Protein AF-X1L242-F1 (afdb_monomer_lite)

Radius of gyration: 28.63 Å; chains: 1; bounding box: 55×57×88 Å

InterPro domains:
  IPR009620 Uncharacterised protein family UPF0236 [PF06782] (2-100)

Structure (mmCIF, N/CA/C/O backbone):
data_AF-X1L242-F1
#
_entry.id   AF-X1L242-F1
#
loop_
_atom_site.group_PDB
_atom_site.id
_atom_site.type_symbol
_atom_site.label_atom_id
_atom_site.label_alt_id
_atom_site.label_comp_id
_atom_site.label_asym_id
_atom_site.label_entity_id
_atom_site.label_seq_id
_atom_site.pdbx_PDB_ins_code
_atom_site.Cartn_x
_atom_site.Cartn_y
_atom_site.Cartn_z
_atom_site.occupancy
_atom_site.B_iso_or_equiv
_atom_site.auth_seq_id
_atom_site.auth_comp_id
_atom_site.auth_asym_id
_atom_site.auth_atom_id
_atom_site.pdbx_PDB_model_num
ATOM 1 N N . LYS A 1 1 ? -1.158 -24.049 -54.773 1.00 42.62 1 LYS A N 1
ATOM 2 C CA . LYS A 1 1 ? -0.827 -22.597 -54.759 1.00 42.62 1 LYS A CA 1
ATOM 3 C C . LYS A 1 1 ? 0.493 -22.393 -54.011 1.00 42.62 1 LYS A C 1
ATOM 5 O O . LYS A 1 1 ? 0.504 -22.453 -52.789 1.00 42.62 1 LYS A O 1
ATOM 10 N N . ASN A 1 2 ? 1.602 -22.222 -54.738 1.00 44.47 2 ASN A N 1
ATOM 11 C CA . ASN A 1 2 ? 2.942 -22.029 -54.168 1.00 44.47 2 ASN A CA 1
ATOM 12 C C . ASN A 1 2 ? 3.014 -20.717 -53.370 1.00 44.47 2 ASN A C 1
ATOM 14 O O . ASN A 1 2 ? 2.913 -19.635 -53.951 1.00 44.47 2 ASN A O 1
ATOM 18 N N . LYS A 1 3 ? 3.211 -20.797 -52.046 1.00 53.62 3 LYS A N 1
ATOM 19 C CA . LYS A 1 3 ? 3.622 -19.640 -51.237 1.00 53.62 3 LYS A CA 1
ATOM 20 C C . LYS A 1 3 ? 4.981 -19.176 -51.768 1.00 53.62 3 LYS A C 1
ATOM 22 O O . LYS A 1 3 ? 5.962 -19.909 -51.657 1.00 53.62 3 LYS A O 1
ATOM 27 N N . LYS A 1 4 ? 5.045 -17.985 -52.378 1.00 57.59 4 LYS A N 1
ATOM 28 C CA . LYS A 1 4 ? 6.316 -17.340 -52.748 1.00 57.59 4 LYS A CA 1
ATOM 29 C C . LYS A 1 4 ? 7.235 -17.374 -51.522 1.00 57.59 4 LYS A C 1
ATOM 31 O O . LYS A 1 4 ? 6.851 -16.861 -50.475 1.00 57.59 4 LYS A O 1
ATOM 36 N N . ARG A 1 5 ? 8.421 -17.989 -51.641 1.00 59.44 5 ARG A N 1
ATOM 37 C CA . ARG A 1 5 ? 9.445 -17.996 -50.582 1.00 59.44 5 ARG A CA 1
ATOM 38 C C . ARG A 1 5 ? 9.691 -16.551 -50.139 1.00 59.44 5 ARG A C 1
ATOM 40 O O . ARG A 1 5 ? 10.161 -15.731 -50.929 1.00 59.44 5 ARG A O 1
ATOM 47 N N . GLN A 1 6 ? 9.332 -16.232 -48.898 1.00 68.38 6 GLN A N 1
ATOM 48 C CA . GLN A 1 6 ? 9.572 -14.916 -48.316 1.00 68.38 6 GLN A CA 1
ATOM 49 C C . GLN A 1 6 ? 11.086 -14.677 -48.249 1.00 68.38 6 GLN A C 1
ATOM 51 O O . GLN A 1 6 ? 11.831 -15.467 -47.671 1.00 68.38 6 GLN A O 1
ATOM 56 N N . ARG A 1 7 ? 11.562 -13.598 -48.879 1.00 82.38 7 ARG A N 1
ATOM 57 C CA . ARG A 1 7 ? 12.992 -13.273 -48.936 1.00 82.38 7 ARG A CA 1
ATOM 58 C C . ARG A 1 7 ? 13.342 -12.267 -47.845 1.00 82.38 7 ARG A C 1
ATOM 60 O O . ARG A 1 7 ? 13.091 -11.070 -47.998 1.00 82.38 7 ARG A O 1
ATOM 67 N N . TRP A 1 8 ? 13.959 -12.752 -46.774 1.00 87.31 8 TRP A N 1
ATOM 68 C CA . TRP A 1 8 ? 14.577 -11.912 -45.752 1.00 87.31 8 TRP A CA 1
ATOM 69 C C . TRP A 1 8 ? 15.744 -11.123 -46.352 1.00 87.31 8 TRP A C 1
ATOM 71 O O . TRP A 1 8 ? 16.648 -11.684 -46.971 1.00 87.31 8 TRP A O 1
ATOM 81 N N . LYS A 1 9 ? 15.718 -9.797 -46.199 1.00 90.38 9 LYS A N 1
ATOM 82 C CA . LYS A 1 9 ? 16.799 -8.907 -46.635 1.00 90.38 9 LYS A CA 1
ATOM 83 C C . LYS A 1 9 ? 17.722 -8.625 -45.460 1.00 90.38 9 LYS A C 1
ATOM 85 O O . LYS A 1 9 ? 17.273 -8.080 -44.454 1.00 90.38 9 LYS A O 1
ATOM 90 N N . ASN A 1 10 ? 19.004 -8.934 -45.613 1.00 91.62 10 ASN A N 1
ATOM 91 C CA . ASN A 1 10 ? 20.040 -8.528 -44.669 1.00 91.62 10 ASN A CA 1
ATOM 92 C C . ASN A 1 10 ? 20.149 -6.986 -44.657 1.00 91.62 10 ASN A C 1
ATOM 94 O O . ASN A 1 10 ? 20.295 -6.358 -45.706 1.00 91.62 10 ASN A O 1
ATOM 98 N N . LYS A 1 11 ? 20.013 -6.367 -43.480 1.00 91.06 11 LYS A N 1
ATOM 99 C CA . LYS A 1 11 ? 20.109 -4.914 -43.241 1.00 91.06 11 LYS A CA 1
ATOM 100 C C . LYS A 1 11 ? 21.451 -4.498 -42.631 1.00 91.06 11 LYS A C 1
ATOM 102 O O . LYS A 1 11 ? 21.610 -3.342 -42.242 1.00 91.06 11 LYS A O 1
ATOM 107 N N . GLY A 1 12 ? 22.401 -5.424 -42.570 1.00 90.56 12 GLY A N 1
ATOM 108 C CA . GLY A 1 12 ? 23.736 -5.228 -42.036 1.00 90.56 12 GLY A CA 1
ATOM 109 C C . GLY A 1 12 ? 23.798 -5.258 -40.506 1.00 90.56 12 GLY A C 1
ATOM 110 O O . GLY A 1 12 ? 22.784 -5.459 -39.824 1.00 90.56 12 GLY A O 1
ATOM 111 N N . PRO A 1 13 ? 25.007 -5.068 -39.951 1.00 90.69 13 PRO A N 1
ATOM 112 C CA . PRO A 1 13 ? 25.233 -5.057 -38.517 1.00 90.69 13 PRO A CA 1
ATOM 113 C C . PRO A 1 13 ? 24.682 -3.778 -37.881 1.00 90.69 13 PRO A C 1
ATOM 115 O O . PRO A 1 13 ? 25.069 -2.666 -38.238 1.00 90.69 13 PRO A O 1
ATOM 118 N N . GLN A 1 14 ? 23.835 -3.934 -36.871 1.00 89.31 14 GLN A N 1
ATOM 119 C CA . GLN A 1 14 ? 23.308 -2.850 -36.052 1.00 89.31 14 GLN A CA 1
ATOM 120 C C . GLN A 1 14 ? 23.705 -3.048 -34.592 1.00 89.31 14 GLN A C 1
ATOM 122 O O . GLN A 1 14 ? 23.808 -4.170 -34.095 1.00 89.31 14 GLN A O 1
ATOM 127 N N . ALA A 1 15 ? 23.947 -1.938 -33.898 1.00 89.19 15 ALA A N 1
ATOM 128 C CA . ALA A 1 15 ? 24.241 -1.946 -32.474 1.00 89.19 15 ALA A CA 1
ATOM 129 C C . ALA A 1 15 ? 23.017 -1.506 -31.670 1.00 89.19 15 ALA A C 1
ATOM 131 O O . ALA A 1 15 ? 22.334 -0.554 -32.044 1.00 89.19 15 ALA A O 1
ATOM 132 N N . VAL A 1 16 ? 22.787 -2.150 -30.529 1.00 88.50 16 VAL A N 1
ATOM 133 C CA . VAL A 1 16 ? 21.842 -1.682 -29.511 1.00 88.50 16 VAL A CA 1
ATOM 134 C C . VAL A 1 16 ? 22.569 -1.488 -28.190 1.00 88.50 16 VAL A C 1
ATOM 136 O O . VAL A 1 16 ? 23.489 -2.236 -27.864 1.00 88.50 16 VAL A O 1
ATOM 139 N N . GLN A 1 17 ? 22.153 -0.474 -27.439 1.00 90.19 17 GLN A N 1
ATOM 140 C CA . GLN A 1 17 ? 22.518 -0.336 -26.035 1.00 90.19 17 GLN A CA 1
ATOM 141 C C . GLN A 1 17 ? 21.444 -1.001 -25.184 1.00 90.19 17 GLN A C 1
ATOM 143 O O . GLN A 1 17 ? 20.254 -0.732 -25.365 1.00 90.19 17 GLN A O 1
ATOM 148 N N . HIS A 1 18 ? 21.868 -1.855 -24.262 1.00 90.88 18 HIS A N 1
ATOM 149 C CA . HIS A 1 18 ? 20.978 -2.562 -23.360 1.00 90.88 18 HIS A CA 1
ATOM 150 C C . HIS A 1 18 ? 21.428 -2.326 -21.920 1.00 90.88 18 HIS A C 1
ATOM 152 O O . HIS A 1 18 ? 22.584 -2.565 -21.575 1.00 90.88 18 HIS A O 1
ATOM 158 N N . LEU A 1 19 ? 20.526 -1.807 -21.088 1.00 92.06 19 LEU A N 1
ATOM 159 C CA . LEU A 1 19 ? 20.823 -1.538 -19.687 1.00 92.06 19 LEU A CA 1
ATOM 160 C C . LEU A 1 19 ? 20.647 -2.815 -18.853 1.00 92.06 19 LEU A C 1
ATOM 162 O O . LEU A 1 19 ? 19.550 -3.378 -18.794 1.00 92.06 19 LEU A O 1
ATOM 166 N N . THR A 1 20 ? 21.719 -3.242 -18.193 1.00 91.94 20 THR A N 1
ATOM 167 C CA . THR A 1 20 ? 21.763 -4.409 -17.301 1.00 91.94 20 THR A CA 1
ATOM 168 C C . THR A 1 20 ? 21.934 -3.986 -15.842 1.00 91.94 20 THR A C 1
ATOM 170 O O . THR A 1 20 ? 22.137 -2.803 -15.562 1.00 91.94 20 THR A O 1
ATOM 173 N N . ALA A 1 21 ? 21.832 -4.940 -14.914 1.00 91.69 21 ALA A N 1
ATOM 174 C CA . ALA A 1 21 ? 22.147 -4.696 -13.506 1.00 91.69 21 ALA A CA 1
ATOM 175 C C . ALA A 1 21 ? 23.617 -4.289 -13.287 1.00 91.69 21 ALA A C 1
ATOM 177 O O . ALA A 1 21 ? 23.906 -3.565 -12.345 1.00 91.69 21 ALA A O 1
ATOM 178 N N . ASN A 1 22 ? 24.509 -4.663 -14.212 1.00 90.50 22 ASN A N 1
ATOM 179 C CA . ASN A 1 22 ? 25.946 -4.379 -14.157 1.00 90.50 22 ASN A CA 1
ATOM 180 C C . ASN A 1 22 ? 26.341 -3.231 -15.104 1.00 90.50 22 ASN A C 1
ATOM 182 O O . ASN A 1 22 ? 27.458 -3.173 -15.612 1.00 90.50 22 ASN A O 1
ATOM 186 N N . GLY A 1 23 ? 25.399 -2.337 -15.414 1.00 88.69 23 GLY A N 1
ATOM 187 C CA . GLY A 1 23 ? 25.620 -1.212 -16.319 1.00 88.69 23 GLY A CA 1
ATOM 188 C C . GLY A 1 23 ? 25.172 -1.468 -17.760 1.00 88.69 23 GLY A C 1
ATOM 189 O O . GLY A 1 23 ? 24.444 -2.413 -18.077 1.00 88.69 23 GLY A O 1
ATOM 190 N N . THR A 1 24 ? 25.522 -0.546 -18.657 1.00 90.44 24 THR A N 1
ATOM 191 C CA . THR A 1 24 ? 25.048 -0.578 -20.050 1.00 90.44 24 THR A CA 1
ATOM 192 C C . THR A 1 24 ? 26.011 -1.355 -20.932 1.00 90.44 24 THR A C 1
ATOM 194 O O . THR A 1 24 ? 27.163 -0.960 -21.080 1.00 90.44 24 THR A O 1
ATOM 197 N N . ILE A 1 25 ? 25.509 -2.396 -21.593 1.00 91.00 25 ILE A N 1
ATOM 198 C CA . ILE A 1 25 ? 26.256 -3.147 -22.603 1.00 91.00 25 ILE A CA 1
ATOM 199 C C . ILE A 1 25 ? 25.857 -2.706 -24.011 1.00 91.00 25 ILE A C 1
ATOM 201 O O . ILE A 1 25 ? 24.747 -2.214 -24.248 1.00 91.00 25 ILE A O 1
ATOM 205 N N . ARG A 1 26 ? 26.765 -2.899 -24.970 1.00 92.00 26 ARG A N 1
ATOM 206 C CA . ARG A 1 26 ? 26.521 -2.652 -26.393 1.00 92.00 26 ARG A CA 1
ATOM 207 C C . ARG A 1 26 ? 26.600 -3.968 -27.152 1.00 92.00 26 ARG A C 1
ATOM 209 O O . ARG A 1 26 ? 27.663 -4.565 -27.235 1.00 92.00 26 ARG A O 1
ATOM 216 N N . ILE A 1 27 ? 25.489 -4.373 -27.755 1.00 89.88 27 ILE A N 1
ATOM 217 C CA . ILE A 1 27 ? 25.400 -5.614 -28.531 1.00 89.88 27 ILE A CA 1
ATOM 218 C C . ILE A 1 27 ? 25.326 -5.256 -30.010 1.00 89.88 27 ILE A C 1
ATOM 220 O O . ILE A 1 27 ? 24.449 -4.487 -30.416 1.00 89.88 27 ILE A O 1
ATOM 224 N N . ARG A 1 28 ? 26.235 -5.812 -30.816 1.00 91.62 28 ARG A N 1
ATOM 225 C CA . ARG A 1 28 ? 26.270 -5.657 -32.277 1.00 91.62 28 ARG A CA 1
ATOM 226 C C . ARG A 1 28 ? 25.828 -6.963 -32.929 1.00 91.62 28 ARG A C 1
ATOM 228 O O . ARG A 1 28 ? 26.380 -8.008 -32.620 1.00 91.62 28 ARG A O 1
ATOM 235 N N . ARG A 1 29 ? 24.840 -6.897 -33.819 1.00 89.62 29 ARG A N 1
ATOM 236 C CA . ARG A 1 29 ? 24.263 -8.070 -34.493 1.00 89.62 29 ARG A CA 1
ATOM 237 C C . ARG A 1 29 ? 23.720 -7.708 -35.866 1.00 89.62 29 ARG A C 1
ATOM 239 O O . ARG A 1 29 ? 23.366 -6.554 -36.097 1.00 89.62 29 ARG A O 1
ATOM 246 N N . THR A 1 30 ? 23.644 -8.677 -36.765 1.00 90.81 30 THR A N 1
ATOM 247 C CA . THR A 1 30 ? 23.052 -8.485 -38.093 1.00 90.81 30 THR A CA 1
ATOM 248 C C . THR A 1 30 ? 21.534 -8.523 -37.997 1.00 90.81 30 THR A C 1
ATOM 250 O O . THR A 1 30 ? 20.981 -9.426 -37.380 1.00 90.81 30 THR A O 1
ATOM 253 N N . ILE A 1 31 ? 20.864 -7.541 -38.600 1.00 89.94 31 ILE A N 1
ATOM 254 C CA . ILE A 1 31 ? 19.401 -7.469 -38.621 1.00 89.94 31 ILE A CA 1
ATOM 255 C C . ILE A 1 31 ? 18.884 -7.926 -39.982 1.00 89.94 31 ILE A C 1
ATOM 257 O O . ILE A 1 31 ? 19.375 -7.477 -41.018 1.00 89.94 31 ILE A O 1
ATOM 261 N N . TYR A 1 32 ? 17.855 -8.766 -39.982 1.00 90.56 32 TYR A N 1
ATOM 262 C CA . TYR A 1 32 ? 17.123 -9.150 -41.186 1.00 90.56 32 TYR A CA 1
ATOM 263 C C . TYR A 1 32 ? 15.763 -8.452 -41.223 1.00 90.56 32 TYR A C 1
ATOM 265 O O . TYR A 1 32 ? 15.191 -8.111 -40.190 1.00 90.56 32 TYR A O 1
ATOM 273 N N . TRP A 1 33 ? 15.252 -8.180 -42.423 1.00 91.06 33 TRP A N 1
ATOM 274 C CA . TRP A 1 33 ? 13.959 -7.525 -42.610 1.00 91.06 33 TRP A CA 1
ATOM 275 C C . TRP A 1 33 ? 13.149 -8.174 -43.729 1.00 91.06 33 TRP A C 1
ATOM 277 O O . TRP A 1 33 ? 13.660 -8.385 -44.833 1.00 91.06 33 TRP A O 1
ATOM 287 N N . CYS A 1 34 ? 11.871 -8.414 -43.461 1.00 91.94 34 CYS A N 1
ATOM 288 C CA . CYS A 1 34 ? 10.867 -8.871 -44.410 1.00 91.94 34 CYS A CA 1
ATOM 289 C C . CYS A 1 34 ? 9.773 -7.800 -44.564 1.00 91.94 34 CYS A C 1
ATOM 291 O O . CYS A 1 34 ? 9.453 -7.082 -43.620 1.00 91.94 34 CYS A O 1
ATOM 293 N N . ARG A 1 35 ? 9.181 -7.675 -45.760 1.00 86.38 35 ARG A N 1
ATOM 294 C CA . ARG A 1 35 ? 8.133 -6.671 -46.028 1.00 86.38 35 ARG A CA 1
ATOM 295 C C . ARG A 1 35 ? 6.838 -6.946 -45.261 1.00 86.38 35 ARG A C 1
ATOM 297 O O . ARG A 1 35 ? 6.177 -5.991 -44.871 1.00 86.38 35 ARG A O 1
ATOM 304 N N . GLU A 1 36 ? 6.493 -8.216 -45.074 1.00 84.94 36 GLU A N 1
ATOM 305 C CA . GLU A 1 36 ? 5.267 -8.637 -44.383 1.00 84.94 36 GLU A CA 1
ATOM 306 C C . GLU A 1 36 ? 5.455 -8.660 -42.860 1.00 84.94 36 GLU A C 1
ATOM 308 O O . GLU A 1 36 ? 4.586 -8.193 -42.132 1.00 84.94 36 GLU A O 1
ATOM 313 N N . GLU A 1 37 ? 6.613 -9.128 -42.380 1.00 81.88 37 GLU A N 1
ATOM 314 C CA . GLU A 1 37 ? 6.852 -9.362 -40.944 1.00 81.88 37 GLU A CA 1
ATOM 315 C C . GLU A 1 37 ? 7.670 -8.262 -40.247 1.00 81.88 37 GLU A C 1
ATOM 317 O O . GLU A 1 37 ? 7.718 -8.186 -39.020 1.00 81.88 37 GLU A O 1
ATOM 322 N N . GLY A 1 38 ? 8.305 -7.369 -41.007 1.00 86.94 38 GLY A N 1
ATOM 323 C CA . GLY A 1 38 ? 9.163 -6.323 -40.461 1.00 86.94 38 GLY A CA 1
ATOM 324 C C . GLY A 1 38 ? 10.558 -6.829 -40.088 1.00 86.94 38 GLY A C 1
ATOM 325 O O . GLY A 1 38 ? 11.183 -7.571 -40.840 1.00 86.94 38 GLY A O 1
ATOM 326 N N . ILE A 1 39 ? 11.100 -6.331 -38.973 1.00 86.75 39 ILE A N 1
ATOM 327 C CA . ILE A 1 39 ? 12.442 -6.689 -38.488 1.00 86.75 39 ILE A CA 1
ATOM 328 C C . ILE A 1 39 ? 12.399 -8.073 -37.831 1.00 86.75 39 ILE A C 1
ATOM 330 O O . ILE A 1 39 ? 11.564 -8.306 -36.956 1.00 86.75 39 ILE A O 1
ATOM 334 N N . ASP A 1 40 ? 13.338 -8.946 -38.201 1.00 86.31 40 ASP A N 1
ATOM 335 C CA . ASP A 1 40 ? 13.569 -10.195 -37.482 1.00 86.31 40 ASP A CA 1
ATOM 336 C C . ASP A 1 40 ? 14.016 -9.878 -36.052 1.00 86.31 40 ASP A C 1
ATOM 338 O O . ASP A 1 40 ? 15.037 -9.229 -35.821 1.00 86.31 40 ASP A O 1
ATOM 342 N N . SER A 1 41 ? 13.206 -10.317 -35.095 1.00 83.62 41 SER A N 1
ATOM 343 C CA . SER A 1 41 ? 13.415 -10.101 -33.665 1.00 83.62 41 SER A CA 1
ATOM 344 C C . SER A 1 41 ? 13.657 -11.405 -32.909 1.00 83.62 41 SER A C 1
ATOM 346 O O . SER A 1 41 ? 13.655 -11.386 -31.682 1.00 83.62 41 SER A O 1
ATOM 348 N N . GLN A 1 42 ? 13.869 -12.538 -33.591 1.00 86.12 42 GLN A N 1
ATOM 349 C CA . GLN A 1 42 ? 14.095 -13.826 -32.927 1.00 86.12 42 GLN A CA 1
ATOM 350 C C . GLN A 1 42 ? 15.357 -13.798 -32.062 1.00 86.12 42 GLN A C 1
ATOM 352 O O . GLN A 1 42 ? 15.281 -14.058 -30.861 1.00 86.12 42 GLN A O 1
ATOM 357 N N . LEU A 1 43 ? 16.487 -13.372 -32.639 1.00 85.88 43 LEU A N 1
ATOM 358 C CA . LEU A 1 43 ? 17.737 -13.198 -31.895 1.00 85.88 43 LEU A CA 1
ATOM 359 C C . LEU A 1 43 ? 17.568 -12.186 -30.752 1.00 85.88 43 LEU A C 1
ATOM 361 O O . LEU A 1 43 ? 18.045 -12.412 -29.645 1.00 85.88 43 LEU A O 1
ATOM 365 N N . ASP A 1 44 ? 16.837 -11.094 -30.987 1.00 87.75 44 ASP A N 1
ATOM 366 C CA . ASP A 1 44 ? 16.576 -10.078 -29.964 1.00 87.75 44 ASP A CA 1
ATOM 367 C C . ASP A 1 44 ? 15.758 -10.628 -28.795 1.00 87.75 44 ASP A C 1
ATOM 369 O O . ASP A 1 44 ? 15.985 -10.244 -27.649 1.00 87.75 44 ASP A O 1
ATOM 373 N N . ARG A 1 45 ? 14.783 -11.498 -29.069 1.00 86.06 45 ARG A N 1
ATOM 374 C CA . ARG A 1 45 ? 13.963 -12.145 -28.040 1.00 86.06 45 ARG A CA 1
ATOM 375 C C . ARG A 1 45 ? 14.783 -13.162 -27.263 1.00 86.06 45 ARG A C 1
ATOM 377 O O . ARG A 1 45 ? 14.714 -13.148 -26.040 1.00 86.06 45 ARG A O 1
ATOM 384 N N . TRP A 1 46 ? 15.589 -13.969 -27.953 1.00 84.19 46 TRP A N 1
ATOM 385 C CA . TRP A 1 46 ? 16.469 -14.953 -27.322 1.00 84.19 46 TRP A CA 1
ATOM 386 C C . TRP A 1 46 ? 17.509 -14.290 -26.411 1.00 84.19 46 TRP A C 1
ATOM 388 O O . TRP A 1 46 ? 17.710 -14.718 -25.281 1.00 84.19 46 TRP A O 1
ATOM 398 N N . LEU A 1 47 ? 18.079 -13.163 -26.847 1.00 82.88 47 LEU A N 1
ATOM 399 C CA . LEU A 1 47 ? 18.992 -12.345 -26.043 1.00 82.88 47 LEU A CA 1
ATOM 400 C C . LEU A 1 47 ? 18.280 -11.476 -24.985 1.00 82.88 47 LEU A C 1
ATOM 402 O O . LEU A 1 47 ? 18.941 -10.729 -24.266 1.00 82.88 47 LEU A O 1
ATOM 406 N N . GLY A 1 48 ? 16.943 -11.489 -24.910 1.00 82.81 48 GLY A N 1
ATOM 407 C CA . GLY A 1 48 ? 16.172 -10.666 -23.969 1.00 82.81 48 GLY A CA 1
ATOM 408 C C . GLY A 1 48 ? 16.233 -9.151 -24.229 1.00 82.81 48 GLY A C 1
ATOM 409 O O . GLY A 1 48 ? 15.865 -8.349 -23.369 1.00 82.81 48 GLY A O 1
ATOM 410 N N . ILE A 1 49 ? 16.681 -8.728 -25.413 1.00 85.69 49 ILE A N 1
ATOM 411 C CA . ILE A 1 49 ? 16.881 -7.319 -25.792 1.00 85.69 49 ILE A CA 1
ATOM 412 C C . ILE A 1 49 ? 15.768 -6.749 -26.674 1.00 85.69 49 ILE A C 1
ATOM 414 O O . ILE A 1 49 ? 15.723 -5.531 -26.864 1.00 85.69 49 ILE A O 1
ATOM 418 N N . ALA A 1 50 ? 14.863 -7.602 -27.167 1.00 75.50 50 ALA A N 1
ATOM 419 C CA . ALA A 1 50 ? 13.684 -7.202 -27.943 1.00 75.50 50 ALA A CA 1
ATOM 420 C C . ALA A 1 50 ? 12.777 -6.258 -27.149 1.00 75.50 50 ALA A C 1
ATOM 422 O O . ALA A 1 50 ? 12.216 -5.302 -27.684 1.00 75.50 50 ALA A O 1
ATOM 423 N N . ASP A 1 51 ? 12.672 -6.514 -25.846 1.00 65.12 51 ASP A N 1
ATOM 424 C CA . ASP A 1 51 ? 11.710 -5.870 -24.982 1.00 65.12 51 ASP A CA 1
ATOM 425 C C . ASP A 1 51 ? 12.406 -4.816 -24.113 1.00 65.12 51 ASP A C 1
ATOM 427 O O . ASP A 1 51 ? 12.996 -5.086 -23.068 1.00 65.12 51 ASP A O 1
ATOM 431 N N . LYS A 1 52 ? 12.258 -3.554 -24.531 1.00 65.94 52 LYS A N 1
ATOM 432 C CA . LYS A 1 52 ? 12.418 -2.355 -23.683 1.00 65.94 52 LYS A CA 1
ATOM 433 C C . LYS A 1 52 ? 13.840 -1.853 -23.421 1.00 65.94 52 LYS A C 1
ATOM 435 O O . LYS A 1 52 ? 13.968 -0.903 -22.650 1.00 65.94 52 LYS A O 1
ATOM 440 N N . SER A 1 53 ? 14.866 -2.402 -24.081 1.00 83.06 53 SER A N 1
ATOM 441 C CA . SER A 1 53 ? 16.277 -1.971 -23.965 1.00 83.06 53 SER A CA 1
ATOM 442 C C . SER A 1 53 ? 16.847 -1.987 -22.533 1.00 83.06 53 SER A C 1
ATOM 444 O O . SER A 1 53 ? 17.864 -1.341 -22.270 1.00 83.06 53 SER A O 1
ATOM 446 N N . VAL A 1 54 ? 16.153 -2.634 -21.595 1.00 91.19 54 VAL A N 1
ATOM 447 C CA . VAL A 1 54 ? 16.473 -2.670 -20.165 1.00 91.19 54 VAL A CA 1
ATOM 448 C C . VAL A 1 54 ? 16.090 -4.051 -19.636 1.00 91.19 54 VAL A C 1
ATOM 450 O O . VAL A 1 54 ? 14.916 -4.435 -19.712 1.00 91.19 54 VAL A O 1
ATOM 453 N N . SER A 1 55 ? 17.075 -4.770 -19.105 1.00 91.25 55 SER A N 1
ATOM 454 C CA . SER A 1 55 ? 16.934 -6.116 -18.537 1.00 91.25 55 SER A CA 1
ATOM 455 C C . SER A 1 55 ? 15.985 -6.146 -17.337 1.00 91.25 55 SER A C 1
ATOM 457 O O . SER A 1 55 ? 15.766 -5.123 -16.691 1.00 91.25 55 SER A O 1
ATOM 459 N N . VAL A 1 56 ? 15.450 -7.322 -17.000 1.00 91.19 56 VAL A N 1
ATOM 460 C CA . VAL A 1 56 ? 14.572 -7.506 -15.828 1.00 91.19 56 VAL A CA 1
ATOM 461 C C . VAL A 1 56 ? 15.255 -7.024 -14.542 1.00 91.19 56 VAL A C 1
ATOM 463 O O . VAL A 1 56 ? 14.696 -6.171 -13.857 1.00 91.19 56 VAL A O 1
ATOM 466 N N . ALA A 1 57 ? 16.492 -7.464 -14.292 1.00 92.12 57 ALA A N 1
ATOM 467 C CA . ALA A 1 57 ? 17.255 -7.092 -13.099 1.00 92.12 57 ALA A CA 1
ATOM 468 C C . ALA A 1 57 ? 17.509 -5.574 -13.004 1.00 92.12 57 ALA A C 1
ATOM 470 O O . ALA A 1 57 ? 17.353 -4.969 -11.947 1.00 92.12 57 ALA A O 1
ATOM 471 N N . ALA A 1 58 ? 17.809 -4.904 -14.123 1.00 93.75 58 ALA A N 1
ATOM 472 C CA . ALA A 1 58 ? 17.948 -3.445 -14.121 1.00 93.75 58 ALA A CA 1
ATOM 473 C C . ALA A 1 58 ? 16.628 -2.721 -13.811 1.00 93.75 58 ALA A C 1
ATOM 475 O O . ALA A 1 58 ? 16.640 -1.676 -13.157 1.00 93.75 58 ALA A O 1
ATOM 476 N N . ARG A 1 59 ? 15.486 -3.241 -14.286 1.00 94.44 59 ARG A N 1
ATOM 477 C CA . ARG A 1 59 ? 14.163 -2.661 -13.992 1.00 94.44 59 ARG A CA 1
ATOM 478 C C . ARG A 1 59 ? 13.806 -2.836 -12.520 1.00 94.44 59 ARG A C 1
ATOM 480 O O . ARG A 1 59 ? 13.314 -1.886 -11.920 1.00 94.44 59 ARG A O 1
ATOM 487 N N . GLU A 1 60 ? 14.127 -3.985 -11.936 1.00 94.81 60 GLU A N 1
ATOM 488 C CA . GLU A 1 60 ? 13.974 -4.227 -10.501 1.00 94.81 60 GLU A CA 1
ATOM 489 C C . GLU A 1 60 ? 14.791 -3.228 -9.669 1.00 94.81 60 GLU A C 1
ATOM 491 O O . GLU A 1 60 ? 14.221 -2.525 -8.833 1.00 94.81 60 GLU A O 1
ATOM 496 N N . LEU A 1 61 ? 16.089 -3.065 -9.960 1.00 95.12 61 LEU A N 1
ATOM 497 C CA . LEU A 1 61 ? 16.943 -2.077 -9.283 1.00 95.12 61 LEU A CA 1
ATOM 498 C C . LEU A 1 61 ? 16.383 -0.654 -9.410 1.00 95.12 61 LEU A C 1
ATOM 500 O O . LEU A 1 61 ? 16.326 0.090 -8.429 1.00 95.12 61 LEU A O 1
ATOM 504 N N . CYS A 1 62 ? 15.913 -0.284 -10.606 1.00 95.50 62 CYS A N 1
ATOM 505 C CA . CYS A 1 62 ? 15.255 1.000 -10.843 1.00 95.50 62 CYS A CA 1
ATOM 506 C C . CYS A 1 62 ? 14.035 1.205 -9.930 1.00 95.50 62 CYS A C 1
ATOM 508 O O . CYS A 1 62 ? 13.862 2.294 -9.374 1.00 95.50 62 CYS A O 1
ATOM 510 N N . CYS A 1 63 ? 13.193 0.182 -9.776 1.00 96.00 63 CYS A N 1
ATOM 511 C CA . CYS A 1 63 ? 12.017 0.220 -8.911 1.00 96.00 63 CYS A CA 1
ATOM 512 C C . CYS A 1 63 ? 12.406 0.316 -7.431 1.00 96.00 63 CYS A C 1
ATOM 514 O O . CYS A 1 63 ? 11.955 1.246 -6.763 1.00 96.00 63 CYS A O 1
ATOM 516 N N . ARG A 1 64 ? 13.290 -0.561 -6.935 1.00 95.12 64 ARG A N 1
ATOM 517 C CA . ARG A 1 64 ? 13.692 -0.602 -5.515 1.00 95.12 64 ARG A CA 1
ATOM 518 C C . ARG A 1 64 ? 14.286 0.727 -5.044 1.00 95.12 64 ARG A C 1
ATOM 520 O O . ARG A 1 64 ? 13.830 1.284 -4.052 1.00 95.12 64 ARG A O 1
ATOM 527 N N . VAL A 1 65 ? 15.229 1.294 -5.801 1.00 95.00 65 VAL A N 1
ATOM 528 C CA . VAL A 1 65 ? 15.877 2.577 -5.451 1.00 95.00 65 VAL A CA 1
ATOM 529 C C . VAL A 1 65 ? 14.920 3.772 -5.574 1.00 95.00 65 VAL A C 1
ATOM 531 O O . VAL A 1 65 ? 15.135 4.825 -4.971 1.00 95.00 65 VAL A O 1
ATOM 534 N N . THR A 1 66 ? 13.859 3.653 -6.374 1.00 95.06 66 THR A N 1
ATOM 535 C CA . THR A 1 66 ? 12.833 4.702 -6.459 1.00 95.06 66 THR A CA 1
ATOM 536 C C . THR A 1 66 ? 11.866 4.646 -5.281 1.00 95.06 66 THR A C 1
ATOM 538 O O . THR A 1 66 ? 11.467 5.703 -4.809 1.00 95.06 66 THR A O 1
ATOM 541 N N . ILE A 1 67 ? 11.520 3.452 -4.790 1.00 91.31 67 ILE A N 1
ATOM 542 C CA . ILE A 1 67 ? 10.628 3.277 -3.633 1.00 91.31 67 ILE A CA 1
ATOM 543 C C . ILE A 1 67 ? 11.239 3.894 -2.369 1.00 91.31 67 ILE A C 1
ATOM 545 O O . ILE A 1 67 ? 10.542 4.573 -1.626 1.00 91.31 67 ILE A O 1
ATOM 549 N N . THR A 1 68 ? 12.542 3.711 -2.151 1.00 89.00 68 THR A N 1
ATOM 550 C CA . THR A 1 68 ? 13.247 4.231 -0.965 1.00 89.00 68 THR A CA 1
ATOM 551 C C . THR A 1 68 ? 13.805 5.645 -1.147 1.00 89.00 68 THR A C 1
ATOM 553 O O . THR A 1 68 ? 14.290 6.259 -0.199 1.00 89.00 68 THR A O 1
ATOM 556 N N . GLY A 1 69 ? 13.790 6.171 -2.374 1.00 86.50 69 GLY A N 1
ATOM 557 C CA . GLY A 1 69 ? 14.429 7.436 -2.718 1.00 86.50 69 GLY A CA 1
ATOM 558 C C . GLY A 1 69 ? 13.476 8.636 -2.646 1.00 86.50 69 GLY A C 1
ATOM 559 O O . GLY A 1 69 ? 12.323 8.539 -3.056 1.00 86.50 69 GLY A O 1
ATOM 560 N N . PRO A 1 70 ? 13.960 9.833 -2.263 1.00 88.19 70 PRO A N 1
ATOM 561 C CA . PRO A 1 70 ? 13.108 11.020 -2.136 1.00 88.19 70 PRO A CA 1
ATOM 562 C C . PRO A 1 70 ? 12.676 11.615 -3.490 1.00 88.19 70 PRO A C 1
ATOM 564 O O . PRO A 1 70 ? 11.803 12.477 -3.556 1.00 88.19 70 PRO A O 1
ATOM 567 N N . SER A 1 71 ? 13.329 11.235 -4.598 1.00 93.44 71 SER A N 1
ATOM 568 C CA . SER A 1 71 ? 12.946 11.650 -5.955 1.00 93.44 71 SER A CA 1
ATOM 569 C C . SER A 1 71 ? 13.672 10.840 -7.030 1.00 93.44 71 SER A C 1
ATOM 571 O O . SER A 1 71 ? 14.811 10.429 -6.831 1.00 93.44 71 SER A O 1
ATOM 573 N N . PHE A 1 72 ? 13.117 10.777 -8.247 1.00 95.81 72 PHE A N 1
ATOM 574 C CA . PHE A 1 72 ? 13.788 10.170 -9.411 1.00 95.81 72 PHE A CA 1
ATOM 575 C C . PHE A 1 72 ? 15.177 10.741 -9.724 1.00 95.81 72 PHE A C 1
ATOM 577 O O . PHE A 1 72 ? 15.978 10.088 -10.387 1.00 95.81 72 PHE A O 1
ATOM 584 N N . ARG A 1 73 ? 15.464 11.987 -9.327 1.00 96.44 73 ARG A N 1
ATOM 585 C CA . ARG A 1 73 ? 16.802 12.562 -9.505 1.00 96.44 73 ARG A CA 1
ATOM 586 C C . ARG A 1 73 ? 17.782 11.932 -8.523 1.00 96.44 73 ARG A C 1
ATOM 588 O O . ARG A 1 73 ? 18.816 11.447 -8.960 1.00 96.44 73 ARG A O 1
ATOM 595 N N . LYS A 1 74 ? 17.435 11.912 -7.235 1.00 96.69 74 LYS A N 1
ATOM 596 C CA . LYS A 1 74 ? 18.269 11.297 -6.199 1.00 96.69 74 LYS A CA 1
ATOM 597 C C . LYS A 1 74 ? 18.398 9.790 -6.392 1.00 96.69 74 LYS A C 1
ATOM 599 O O . LYS A 1 74 ? 19.501 9.274 -6.307 1.00 96.69 74 LYS A O 1
ATOM 604 N N . SER A 1 75 ? 17.330 9.110 -6.797 1.00 97.00 75 SER A N 1
ATOM 605 C CA . SER A 1 75 ? 17.386 7.690 -7.147 1.00 97.00 75 SER A CA 1
ATOM 606 C C . SER A 1 75 ? 18.313 7.410 -8.335 1.00 97.00 75 SER A C 1
ATOM 608 O O . SER A 1 75 ? 19.040 6.426 -8.314 1.00 97.00 75 SER A O 1
ATOM 610 N N . ALA A 1 76 ? 18.348 8.281 -9.351 1.00 96.50 76 ALA A N 1
ATOM 611 C CA . ALA A 1 76 ? 19.298 8.148 -10.457 1.00 96.50 76 ALA A CA 1
ATOM 612 C C . ALA A 1 76 ? 20.755 8.391 -10.019 1.00 96.50 76 ALA A C 1
ATOM 614 O O . ALA A 1 76 ? 21.638 7.649 -10.435 1.00 96.50 76 ALA A O 1
ATOM 615 N N . GLU A 1 77 ? 20.996 9.391 -9.162 1.00 95.75 77 GLU A N 1
ATOM 616 C CA . GLU A 1 77 ? 22.315 9.644 -8.554 1.00 95.75 77 GLU A CA 1
ATOM 617 C C . GLU A 1 77 ? 22.779 8.426 -7.723 1.00 95.75 77 GLU A C 1
ATOM 619 O O . GLU A 1 77 ? 23.931 8.007 -7.829 1.00 95.75 77 GLU A O 1
ATOM 624 N N . ASN A 1 78 ? 21.872 7.794 -6.969 1.00 95.06 78 ASN A N 1
ATOM 625 C CA . ASN A 1 78 ? 22.164 6.591 -6.184 1.00 95.06 78 ASN A CA 1
ATOM 626 C C . ASN A 1 78 ? 22.432 5.362 -7.062 1.00 95.06 78 ASN A C 1
ATOM 628 O O . ASN A 1 78 ? 23.358 4.610 -6.776 1.00 95.06 78 ASN A O 1
ATOM 632 N N . LEU A 1 79 ? 21.670 5.163 -8.143 1.00 94.94 79 LEU A N 1
ATOM 633 C CA . LEU A 1 79 ? 21.920 4.081 -9.105 1.00 94.94 79 LEU A CA 1
ATOM 634 C C . LEU A 1 79 ? 23.299 4.206 -9.760 1.00 94.94 79 LEU A C 1
ATOM 636 O O . LEU A 1 79 ? 23.991 3.204 -9.924 1.00 94.94 79 LEU A O 1
ATOM 640 N N . GLU A 1 80 ? 23.719 5.426 -10.098 1.00 94.88 80 GLU A N 1
ATOM 641 C CA . GLU A 1 80 ? 25.058 5.660 -10.633 1.00 94.88 80 GLU A CA 1
ATOM 642 C C . GLU A 1 80 ? 26.137 5.366 -9.586 1.00 94.88 80 GLU A C 1
ATOM 644 O O . GLU A 1 80 ? 27.112 4.686 -9.896 1.00 94.88 80 GLU A O 1
ATOM 649 N N . ARG A 1 81 ? 25.955 5.834 -8.346 1.00 93.31 81 ARG A N 1
ATOM 650 C CA . ARG A 1 81 ? 26.976 5.715 -7.296 1.00 93.31 81 ARG A CA 1
ATOM 651 C C . ARG A 1 81 ? 27.118 4.305 -6.723 1.00 93.31 81 ARG A C 1
ATOM 653 O O . ARG A 1 81 ? 28.230 3.915 -6.393 1.00 93.31 81 ARG A O 1
ATOM 660 N N . LEU A 1 82 ? 26.016 3.568 -6.583 1.00 91.00 82 LEU A N 1
ATOM 661 C CA . LEU A 1 82 ? 25.991 2.269 -5.897 1.00 91.00 82 LEU A CA 1
ATOM 662 C C . LEU A 1 82 ? 25.975 1.077 -6.857 1.00 91.00 82 LEU A C 1
ATOM 664 O O . LEU A 1 82 ? 26.462 0.012 -6.502 1.00 91.00 82 LEU A O 1
ATOM 668 N N . ALA A 1 83 ? 25.424 1.244 -8.061 1.00 89.44 83 ALA A N 1
ATOM 669 C CA . ALA A 1 83 ? 25.258 0.156 -9.028 1.00 89.44 83 ALA A CA 1
ATOM 670 C C . ALA A 1 83 ? 25.925 0.442 -10.384 1.00 89.44 83 ALA A C 1
ATOM 672 O O . ALA A 1 83 ? 25.750 -0.327 -11.324 1.00 89.44 83 ALA A O 1
ATOM 673 N N . GLN A 1 84 ? 26.645 1.566 -10.529 1.00 89.81 84 GLN A N 1
ATOM 674 C CA . GLN A 1 84 ? 27.249 2.012 -11.797 1.00 89.81 84 GLN A CA 1
ATOM 675 C C . GLN A 1 84 ? 26.231 2.131 -12.956 1.00 89.81 84 GLN A C 1
ATOM 677 O O . GLN A 1 84 ? 26.581 2.174 -14.140 1.00 89.81 84 GLN A O 1
ATOM 682 N N . ILE A 1 85 ? 24.939 2.241 -12.628 1.00 93.62 85 ILE A N 1
ATOM 683 C CA . ILE A 1 85 ? 23.846 2.367 -13.590 1.00 93.62 85 ILE A CA 1
ATOM 684 C C . ILE A 1 85 ? 23.629 3.848 -13.896 1.00 93.62 85 ILE A C 1
ATOM 686 O O . ILE A 1 85 ? 22.952 4.582 -13.177 1.00 93.62 85 ILE A O 1
ATOM 690 N N . ARG A 1 86 ? 24.179 4.292 -15.029 1.00 93.31 86 ARG A N 1
ATOM 691 C CA . ARG A 1 86 ? 23.980 5.655 -15.536 1.00 93.31 86 ARG A CA 1
ATOM 692 C C . ARG A 1 86 ? 22.656 5.780 -16.276 1.00 93.31 86 ARG A C 1
ATOM 694 O O . ARG A 1 86 ? 22.513 5.343 -17.418 1.00 93.31 86 ARG A O 1
ATOM 701 N N . ILE A 1 87 ? 21.687 6.438 -15.648 1.00 93.31 87 ILE A N 1
ATOM 702 C CA . ILE A 1 87 ? 20.361 6.659 -16.225 1.00 93.31 87 ILE A CA 1
ATOM 703 C C . ILE A 1 87 ? 19.841 8.062 -15.910 1.00 93.31 87 ILE A C 1
ATOM 705 O O . ILE A 1 87 ? 19.962 8.568 -14.803 1.00 93.31 87 ILE A O 1
ATOM 709 N N . SER A 1 88 ? 19.212 8.721 -16.888 1.00 94.50 88 SER A N 1
ATOM 710 C CA . SER A 1 88 ? 18.559 10.009 -16.615 1.00 94.50 88 SER A CA 1
ATOM 711 C C . SER A 1 88 ? 17.318 9.826 -15.734 1.00 94.50 88 SER A C 1
ATOM 713 O O . SER A 1 88 ? 16.539 8.897 -15.955 1.00 94.50 88 SER A O 1
ATOM 715 N N . SER A 1 89 ? 17.042 10.780 -14.843 1.00 95.94 89 SER A N 1
ATOM 716 C CA . SER A 1 89 ? 15.848 10.760 -13.978 1.00 95.94 89 SER A CA 1
ATOM 717 C C . SER A 1 89 ? 14.527 10.599 -14.743 1.00 95.94 89 SER A C 1
ATOM 719 O O . SER A 1 89 ? 13.607 9.933 -14.279 1.00 95.94 89 SER A O 1
ATOM 721 N N . ASN A 1 90 ? 14.417 11.156 -15.956 1.00 93.38 90 ASN A N 1
ATOM 722 C CA . ASN A 1 90 ? 13.220 10.978 -16.777 1.00 93.38 90 ASN A CA 1
ATOM 723 C C . ASN A 1 90 ? 13.113 9.571 -17.386 1.00 93.38 90 ASN A C 1
ATOM 725 O O . ASN A 1 90 ? 11.997 9.083 -17.547 1.00 93.38 90 ASN A O 1
ATOM 729 N N . ARG A 1 91 ? 14.235 8.933 -17.746 1.00 93.12 91 ARG A N 1
ATOM 730 C CA . ARG A 1 91 ? 14.227 7.543 -18.229 1.00 93.12 91 ARG A CA 1
ATOM 731 C C . ARG A 1 91 ? 13.935 6.583 -17.077 1.00 93.12 91 ARG A C 1
ATOM 733 O O . ARG A 1 91 ? 13.119 5.693 -17.270 1.00 93.12 91 ARG A O 1
ATOM 740 N N . LEU A 1 92 ? 14.505 6.829 -15.894 1.00 95.75 92 LEU A N 1
ATOM 741 C CA . LEU A 1 92 ? 14.187 6.093 -14.669 1.00 95.75 92 LEU A CA 1
ATOM 742 C C . LEU A 1 92 ? 12.686 6.163 -14.363 1.00 95.75 92 LEU A C 1
ATOM 744 O O . LEU A 1 92 ? 12.034 5.131 -14.256 1.00 95.75 92 LEU A O 1
ATOM 748 N N . ARG A 1 93 ? 12.113 7.375 -14.351 1.00 95.31 93 ARG A N 1
ATOM 749 C CA . ARG A 1 93 ? 10.668 7.576 -14.176 1.00 95.31 93 ARG A CA 1
ATOM 750 C C . ARG A 1 93 ? 9.831 6.772 -15.166 1.00 95.31 93 ARG A C 1
ATOM 752 O O . ARG A 1 93 ? 8.859 6.157 -14.761 1.00 95.31 93 ARG A O 1
ATOM 759 N N . GLN A 1 94 ? 10.195 6.778 -16.450 1.00 93.38 94 GLN A N 1
ATOM 760 C CA . GLN A 1 94 ? 9.473 6.004 -17.467 1.00 93.38 94 GLN A CA 1
ATOM 761 C C . GLN A 1 94 ? 9.525 4.503 -17.184 1.00 93.38 94 GLN A C 1
ATOM 763 O O . GLN A 1 94 ? 8.493 3.858 -17.251 1.00 93.38 94 GLN A O 1
ATOM 768 N N . ILE A 1 95 ? 10.700 3.966 -16.839 1.00 93.88 95 ILE A N 1
ATOM 769 C CA . ILE A 1 95 ? 10.848 2.545 -16.504 1.00 93.88 95 ILE A CA 1
ATOM 770 C C . ILE A 1 95 ? 9.944 2.185 -15.324 1.00 93.88 95 ILE A C 1
ATOM 772 O O . ILE A 1 95 ? 9.159 1.251 -15.436 1.00 93.88 95 ILE A O 1
ATOM 776 N N . VAL A 1 96 ? 10.019 2.947 -14.231 1.00 95.69 96 VAL A N 1
ATOM 777 C CA . VAL A 1 96 ? 9.255 2.667 -13.008 1.00 95.69 96 VAL A CA 1
ATOM 778 C C . VAL A 1 96 ? 7.750 2.826 -13.228 1.00 95.69 96 VAL A C 1
ATOM 780 O O . VAL A 1 96 ? 6.984 1.964 -12.813 1.00 95.69 96 VAL A O 1
ATOM 783 N N . GLU A 1 97 ? 7.305 3.882 -13.916 1.00 94.12 97 GLU A N 1
ATOM 784 C CA . GLU A 1 97 ? 5.886 4.062 -14.257 1.00 94.12 97 GLU A CA 1
ATOM 785 C C . GLU A 1 97 ? 5.382 2.933 -15.169 1.00 94.12 97 GLU A C 1
ATOM 787 O O . GLU A 1 97 ? 4.295 2.406 -14.939 1.00 94.12 97 GLU A O 1
ATOM 792 N N . ASP A 1 98 ? 6.166 2.522 -16.171 1.00 93.25 98 ASP A N 1
ATOM 793 C CA . ASP A 1 98 ? 5.810 1.417 -17.063 1.00 93.25 98 ASP A CA 1
ATOM 794 C C . ASP A 1 98 ? 5.756 0.075 -16.304 1.00 93.25 98 ASP A C 1
ATOM 796 O O . ASP A 1 98 ? 4.904 -0.762 -16.602 1.00 93.25 98 ASP A O 1
ATOM 800 N N . GLU A 1 99 ? 6.655 -0.168 -15.338 1.00 94.38 99 GLU A N 1
ATOM 801 C CA . GLU A 1 99 ? 6.575 -1.329 -14.433 1.00 94.38 99 GLU A CA 1
ATOM 802 C C . GLU A 1 99 ? 5.334 -1.272 -13.542 1.00 94.38 99 GLU A C 1
ATOM 804 O O . GLU A 1 99 ? 4.590 -2.248 -13.492 1.00 94.38 99 GLU A O 1
ATOM 809 N N . GLY A 1 100 ? 5.033 -0.122 -12.935 1.00 93.06 100 GLY A N 1
ATOM 810 C CA . GLY A 1 100 ? 3.814 0.063 -12.148 1.00 93.06 100 GLY A CA 1
ATOM 811 C C . GLY A 1 100 ? 2.548 -0.213 -12.966 1.00 93.06 100 GLY A C 1
ATOM 812 O O . GLY A 1 100 ? 1.660 -0.933 -12.520 1.00 93.06 100 GLY A O 1
ATOM 813 N N . GLN A 1 101 ? 2.481 0.269 -14.211 1.00 92.69 101 GLN A N 1
ATOM 814 C CA . GLN A 1 101 ? 1.356 -0.017 -15.109 1.00 92.69 101 GLN A CA 1
ATOM 815 C C . GLN A 1 101 ? 1.243 -1.500 -15.478 1.00 92.69 101 GLN A C 1
ATOM 817 O O . GLN A 1 101 ? 0.132 -2.002 -15.655 1.00 92.69 101 GLN A O 1
ATOM 822 N N . ARG A 1 102 ? 2.361 -2.223 -15.605 1.00 92.19 102 ARG A N 1
ATOM 823 C CA . ARG A 1 102 ? 2.322 -3.679 -15.800 1.00 92.19 102 ARG A CA 1
ATOM 824 C C . ARG A 1 102 ? 1.842 -4.394 -14.549 1.00 92.19 102 ARG A C 1
ATOM 826 O O . ARG A 1 102 ? 0.945 -5.218 -14.675 1.00 92.19 102 ARG A O 1
ATOM 833 N N . ALA A 1 103 ? 2.370 -4.046 -13.378 1.00 91.69 103 ALA A N 1
ATOM 834 C CA . ALA A 1 103 ? 1.937 -4.623 -12.110 1.00 91.69 103 ALA A CA 1
ATOM 835 C C . ALA A 1 103 ? 0.424 -4.445 -11.907 1.00 91.69 103 ALA A C 1
ATOM 837 O O . ALA A 1 103 ? -0.271 -5.415 -11.616 1.00 91.69 103 ALA A O 1
ATOM 838 N N . LEU A 1 104 ? -0.114 -3.251 -12.189 1.00 90.50 104 LEU A N 1
ATOM 839 C CA . LEU A 1 104 ? -1.558 -2.991 -12.147 1.00 90.50 104 LEU A CA 1
ATOM 840 C C . LEU A 1 104 ? -2.342 -3.891 -13.113 1.00 90.50 104 LEU A C 1
ATOM 842 O O . LEU A 1 104 ? -3.307 -4.524 -12.702 1.00 90.50 104 LEU A O 1
ATOM 846 N N . LYS A 1 105 ? -1.905 -4.022 -14.373 1.00 92.38 105 LYS A N 1
ATOM 847 C CA . LYS A 1 105 ? -2.569 -4.902 -15.354 1.00 92.38 105 LYS A CA 1
ATOM 848 C C . LYS A 1 105 ? -2.559 -6.371 -14.935 1.00 92.38 105 LYS A C 1
ATOM 850 O O . LYS A 1 105 ? -3.540 -7.069 -15.164 1.00 92.38 105 LYS A O 1
ATOM 855 N N . VAL A 1 106 ? -1.450 -6.849 -14.379 1.00 91.88 106 VAL A N 1
ATOM 856 C CA . VAL A 1 106 ? -1.307 -8.238 -13.921 1.00 91.88 106 VAL A CA 1
ATOM 857 C C . VAL A 1 106 ? -2.188 -8.476 -12.688 1.00 91.88 106 VAL A C 1
ATOM 859 O O . VAL A 1 106 ? -2.925 -9.460 -12.654 1.00 91.88 106 VAL A O 1
ATOM 862 N N . ARG A 1 107 ? -2.213 -7.532 -11.737 1.00 89.38 107 ARG A N 1
ATOM 863 C CA . ARG A 1 107 ? -3.111 -7.549 -10.570 1.00 89.38 107 ARG A CA 1
ATOM 864 C C . ARG A 1 107 ? -4.579 -7.573 -10.978 1.00 89.38 107 ARG A C 1
ATOM 866 O O . ARG A 1 107 ? -5.349 -8.365 -10.445 1.00 89.38 107 ARG A O 1
ATOM 873 N N . ASP A 1 108 ? -4.966 -6.710 -11.914 1.00 86.88 108 ASP A N 1
ATOM 874 C CA . ASP A 1 108 ? -6.357 -6.569 -12.349 1.00 86.88 108 ASP A CA 1
ATOM 875 C C . ASP A 1 108 ? -6.847 -7.807 -13.118 1.00 86.88 108 ASP A C 1
ATOM 877 O O . ASP A 1 108 ? -8.034 -8.114 -13.075 1.00 86.88 108 ASP A O 1
ATOM 881 N N . LYS A 1 109 ? -5.929 -8.562 -13.741 1.00 89.81 109 LYS A N 1
ATOM 882 C CA . LYS A 1 109 ? -6.187 -9.899 -14.301 1.00 89.81 109 LYS A CA 1
ATOM 883 C C . LYS A 1 109 ? -6.200 -11.024 -13.257 1.00 89.81 109 LYS A C 1
ATOM 885 O O . LYS A 1 109 ? -6.422 -12.169 -13.626 1.00 89.81 109 LYS A O 1
ATOM 890 N N . GLY A 1 110 ? -5.920 -10.728 -11.987 1.00 86.19 110 GLY A N 1
ATOM 891 C CA . GLY A 1 110 ? -5.840 -11.728 -10.920 1.00 86.19 110 GLY A CA 1
ATOM 892 C C . GLY A 1 110 ? -4.597 -12.621 -10.968 1.00 86.19 110 GLY A C 1
ATOM 893 O O . GLY A 1 110 ? -4.548 -13.600 -10.241 1.00 86.19 110 GLY A O 1
ATOM 894 N N . LEU A 1 111 ? -3.592 -12.288 -11.787 1.00 88.50 111 LEU A N 1
ATOM 895 C CA . LEU A 1 111 ? -2.404 -13.127 -12.014 1.00 88.50 111 LEU A CA 1
ATOM 896 C C . LEU A 1 111 ? -1.315 -12.970 -10.944 1.00 88.50 111 LEU A C 1
ATOM 898 O O . LEU A 1 111 ? -0.332 -13.701 -10.957 1.00 88.50 111 LEU A O 1
ATOM 902 N N . ILE A 1 112 ? -1.459 -11.982 -10.062 1.00 88.50 112 ILE A N 1
ATOM 903 C CA . ILE A 1 112 ? -0.627 -11.825 -8.869 1.00 88.50 112 ILE A CA 1
ATOM 904 C C . ILE A 1 112 ? -1.529 -11.711 -7.647 1.00 88.50 112 ILE A C 1
ATOM 906 O O . ILE A 1 112 ? -2.595 -11.082 -7.697 1.00 88.50 112 ILE A O 1
ATOM 910 N N . GLY A 1 113 ? -1.078 -12.316 -6.561 1.00 86.25 113 GLY A N 1
ATOM 911 C CA . GLY A 1 113 ? -1.728 -12.343 -5.263 1.00 86.25 113 GLY A CA 1
ATOM 912 C C . GLY A 1 113 ? -0.680 -12.452 -4.154 1.00 86.25 113 GLY A C 1
ATOM 913 O O . GLY A 1 113 ? 0.518 -12.414 -4.450 1.00 86.25 113 GLY A O 1
ATOM 914 N N . PRO A 1 114 ? -1.126 -12.538 -2.899 1.00 90.25 114 PRO A N 1
ATOM 915 C CA . PRO A 1 114 ? -0.251 -12.856 -1.779 1.00 90.25 114 PRO A CA 1
ATOM 916 C C . PRO A 1 114 ? 0.354 -14.257 -1.950 1.00 90.25 114 PRO A C 1
ATOM 918 O O . PRO A 1 114 ? -0.247 -15.125 -2.579 1.00 90.25 114 PRO A O 1
ATOM 921 N N . GLY A 1 115 ? 1.566 -14.452 -1.425 1.00 93.75 115 GLY A N 1
ATOM 922 C CA . GLY A 1 115 ? 2.249 -15.753 -1.384 1.00 93.75 115 GLY A CA 1
ATOM 923 C C . GLY A 1 115 ? 1.875 -16.600 -0.164 1.00 93.75 115 GLY A C 1
ATOM 924 O O . GLY A 1 115 ? 2.610 -17.520 0.162 1.00 93.75 115 GLY A O 1
ATOM 925 N N . TRP A 1 116 ? 0.787 -16.229 0.505 1.00 96.25 116 TRP A N 1
ATOM 926 C CA . TRP A 1 116 ? 0.247 -16.812 1.725 1.00 96.25 116 TRP A CA 1
ATOM 927 C C . TRP A 1 116 ? -1.281 -16.790 1.633 1.00 96.25 116 TRP A C 1
ATOM 929 O O . TRP A 1 116 ? -1.843 -16.012 0.848 1.00 96.25 116 TRP A O 1
ATOM 939 N N . ASP A 1 117 ? -1.949 -17.628 2.413 1.00 97.06 117 ASP A N 1
ATOM 940 C CA . ASP A 1 117 ? -3.399 -17.636 2.569 1.00 97.06 117 ASP A CA 1
ATOM 941 C C . ASP A 1 117 ? -3.817 -17.742 4.045 1.00 97.06 117 ASP A C 1
ATOM 943 O O . ASP A 1 117 ? -2.990 -17.696 4.951 1.00 97.06 117 ASP A O 1
ATOM 947 N N . ALA A 1 118 ? -5.125 -17.802 4.296 1.00 96.88 118 ALA A N 1
ATOM 948 C CA . ALA A 1 118 ? -5.692 -17.842 5.638 1.00 96.88 118 ALA A CA 1
ATOM 949 C C . ALA A 1 118 ? -5.112 -18.946 6.540 1.00 96.88 118 ALA A C 1
ATOM 951 O O . ALA A 1 118 ? -5.035 -18.741 7.750 1.00 96.88 118 ALA A O 1
ATOM 952 N N . LEU A 1 119 ? -4.703 -20.090 5.980 1.00 96.12 119 LEU A N 1
ATOM 953 C CA . LEU A 1 119 ? -4.196 -21.224 6.757 1.00 96.12 119 LEU A CA 1
ATOM 954 C C . LEU A 1 119 ? -2.784 -20.984 7.304 1.00 96.12 119 LEU A C 1
ATOM 956 O O . LEU A 1 119 ? -2.401 -21.606 8.296 1.00 96.12 119 LEU A O 1
ATOM 960 N N . ASP A 1 120 ? -2.036 -20.058 6.700 1.00 96.38 120 ASP A N 1
ATOM 961 C CA . ASP A 1 120 ? -0.710 -19.652 7.170 1.00 96.38 120 ASP A CA 1
ATOM 962 C C . ASP A 1 120 ? -0.795 -18.737 8.408 1.00 96.38 120 ASP A C 1
ATOM 964 O O . ASP A 1 120 ? 0.174 -18.579 9.148 1.00 96.38 120 ASP A O 1
ATOM 968 N N . CYS A 1 121 ? -1.960 -18.138 8.674 1.00 96.94 121 CYS A N 1
ATOM 969 C CA . CYS A 1 121 ? -2.133 -17.070 9.660 1.00 96.94 121 CYS A CA 1
ATOM 970 C C . CYS A 1 121 ? -2.423 -17.579 11.080 1.00 96.94 121 CYS A C 1
ATOM 972 O O . CYS A 1 121 ? -3.340 -17.089 11.741 1.00 96.94 121 CYS A O 1
ATOM 974 N N . LYS A 1 122 ? -1.677 -18.573 11.566 1.00 96.38 122 LYS A N 1
ATOM 975 C CA . L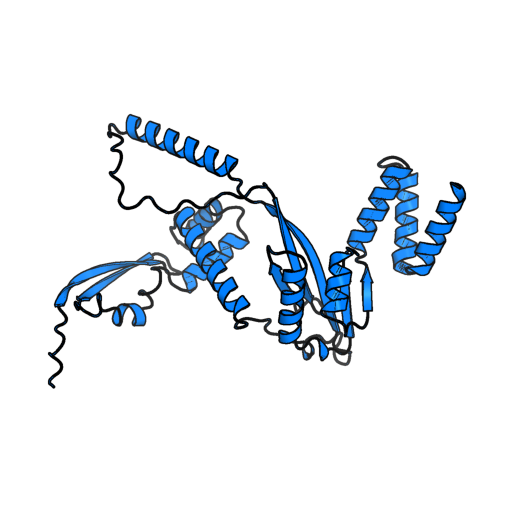YS A 1 122 ? -1.858 -19.106 12.925 1.00 96.38 122 LYS A CA 1
ATOM 976 C C . LYS A 1 122 ? -1.478 -18.081 13.996 1.00 96.38 122 LYS A C 1
ATOM 978 O O . LYS A 1 122 ? -0.446 -17.425 13.913 1.00 96.38 122 LYS A O 1
ATOM 983 N N . THR A 1 123 ? -2.293 -17.974 15.041 1.00 95.44 123 THR A N 1
ATOM 984 C CA . THR A 1 123 ? -2.032 -17.068 16.179 1.00 95.44 123 THR A CA 1
ATOM 985 C C . THR A 1 123 ? -0.907 -17.559 17.098 1.00 95.44 123 THR A C 1
ATOM 987 O O . THR A 1 123 ? -0.210 -16.749 17.706 1.00 95.44 123 THR A O 1
ATOM 990 N N . ASN A 1 124 ? -0.726 -18.877 17.194 1.00 93.12 124 ASN A N 1
ATOM 991 C CA . ASN A 1 124 ? 0.393 -19.593 17.814 1.00 93.12 124 ASN A CA 1
ATOM 992 C C . ASN A 1 124 ? 0.407 -21.045 17.265 1.00 93.12 124 ASN A C 1
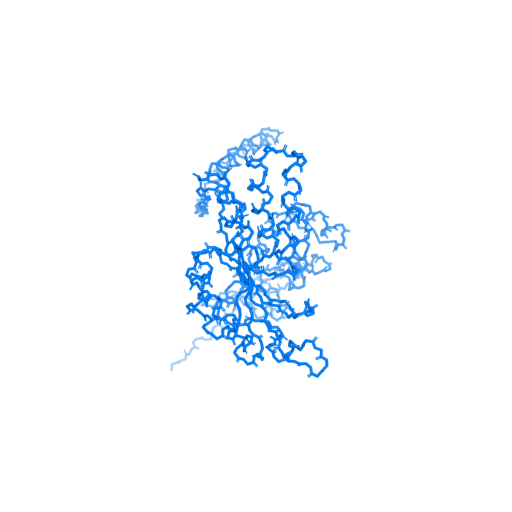ATOM 994 O O . ASN A 1 124 ? -0.404 -21.366 16.398 1.00 93.12 124 ASN A O 1
ATOM 998 N N . ALA A 1 125 ? 1.323 -21.918 17.709 1.00 88.88 125 ALA A N 1
ATOM 999 C CA . ALA A 1 125 ? 1.542 -23.245 17.101 1.00 88.88 125 ALA A CA 1
ATOM 1000 C C . ALA A 1 125 ? 0.260 -24.100 16.941 1.00 88.88 125 ALA A C 1
ATOM 1002 O O . ALA A 1 125 ? 0.030 -24.672 15.866 1.00 88.88 125 ALA A O 1
ATOM 1003 N N . ASP A 1 126 ? -0.590 -24.095 17.973 1.00 90.75 126 ASP A N 1
ATOM 1004 C CA . ASP A 1 126 ? -1.839 -24.869 18.070 1.00 90.75 126 ASP A CA 1
ATOM 1005 C C . ASP A 1 126 ? -3.099 -23.981 18.071 1.00 90.75 126 ASP A C 1
ATOM 1007 O O . ASP A 1 126 ? -4.204 -24.436 18.360 1.00 90.75 126 ASP A O 1
ATOM 1011 N N . GLY A 1 127 ? -2.933 -22.691 17.787 1.00 92.56 127 GLY A N 1
ATOM 1012 C CA . GLY A 1 127 ? -3.986 -21.688 17.887 1.00 92.56 127 GLY A CA 1
ATOM 1013 C C . GLY A 1 127 ? -4.821 -21.568 16.619 1.00 92.56 127 GLY A C 1
ATOM 1014 O O . GLY A 1 127 ? -4.431 -22.074 15.561 1.00 92.56 127 GLY A O 1
ATOM 1015 N N . PRO A 1 128 ? -5.950 -20.841 16.699 1.00 96.94 128 PRO A N 1
ATOM 1016 C CA . PRO A 1 128 ? -6.762 -20.551 15.530 1.00 96.94 128 PRO A CA 1
ATOM 1017 C C . PRO A 1 128 ? -5.969 -19.745 14.504 1.00 96.94 128 PRO A C 1
ATOM 1019 O O . PRO A 1 128 ? -5.040 -18.992 14.832 1.00 96.94 128 PRO A O 1
ATOM 1022 N N . THR A 1 129 ? -6.384 -19.874 13.253 1.00 97.94 129 THR A N 1
ATOM 1023 C CA . THR A 1 129 ? -5.974 -18.990 12.169 1.00 97.94 129 THR A CA 1
ATOM 1024 C C . THR A 1 129 ? -6.743 -17.673 12.243 1.00 97.94 129 THR A C 1
ATOM 1026 O O . THR A 1 129 ? -7.971 -17.654 12.324 1.00 97.94 129 THR A O 1
ATOM 1029 N N . ARG A 1 130 ? -6.030 -16.544 12.208 1.00 97.94 130 ARG A N 1
ATOM 1030 C CA . ARG A 1 130 ? -6.610 -15.202 12.304 1.00 97.94 130 ARG A CA 1
ATOM 1031 C C . ARG A 1 130 ? -6.121 -14.317 11.176 1.00 97.94 130 ARG A C 1
ATOM 1033 O O . ARG A 1 130 ? -4.940 -13.981 11.110 1.00 97.94 130 ARG A O 1
ATOM 1040 N N . VAL A 1 131 ? -7.058 -13.849 10.356 1.00 98.12 131 VAL A N 1
ATOM 1041 C CA . VAL A 1 131 ? -6.786 -12.838 9.330 1.00 98.12 131 VAL A CA 1
ATOM 1042 C C . VAL A 1 131 ? -7.526 -11.557 9.673 1.00 98.12 131 VAL A C 1
ATOM 1044 O O . VAL A 1 131 ? -8.746 -11.537 9.864 1.00 98.12 131 VAL A O 1
ATOM 1047 N N . ILE A 1 132 ? -6.774 -10.464 9.719 1.00 98.31 132 ILE A N 1
ATOM 1048 C CA . ILE A 1 132 ? -7.277 -9.131 10.013 1.00 98.31 132 ILE A CA 1
ATOM 1049 C C . ILE A 1 132 ? -7.346 -8.341 8.708 1.00 98.31 132 ILE A C 1
ATOM 1051 O O . ILE A 1 132 ? -6.374 -8.287 7.956 1.00 98.31 132 ILE A O 1
ATOM 1055 N N . VAL A 1 133 ? -8.496 -7.727 8.426 1.00 98.25 133 VAL A N 1
ATOM 1056 C CA . VAL A 1 133 ? -8.687 -6.819 7.289 1.00 98.25 133 VAL A CA 1
ATOM 1057 C C . VAL A 1 133 ? -8.751 -5.368 7.762 1.00 98.25 133 VAL A C 1
ATOM 1059 O O . VAL A 1 133 ? -9.578 -5.005 8.595 1.00 98.25 133 VAL A O 1
ATOM 1062 N N . GLY A 1 134 ? -7.893 -4.521 7.204 1.00 97.31 134 GLY A N 1
ATOM 1063 C CA . GLY A 1 134 ? -7.921 -3.076 7.397 1.00 97.31 134 GLY A CA 1
ATOM 1064 C C . GLY A 1 134 ? -8.403 -2.347 6.150 1.00 97.31 134 GLY A C 1
ATOM 1065 O O . GLY A 1 134 ? -8.275 -2.844 5.027 1.00 97.31 134 GLY A O 1
ATOM 1066 N N . ALA A 1 135 ? -8.956 -1.151 6.320 1.00 96.62 135 ALA A N 1
ATOM 1067 C CA . ALA A 1 135 ? -9.235 -0.249 5.210 1.00 96.62 135 ALA A CA 1
ATOM 1068 C C . ALA A 1 135 ? -9.049 1.203 5.641 1.00 96.62 135 ALA A C 1
ATOM 1070 O O . ALA A 1 135 ? -9.325 1.541 6.787 1.00 96.62 135 ALA A O 1
ATOM 1071 N N . ASP A 1 136 ? -8.598 2.037 4.704 1.00 95.19 136 ASP A N 1
ATOM 1072 C CA . ASP A 1 136 ? -8.319 3.450 4.960 1.00 95.19 136 ASP A CA 1
ATOM 1073 C C . ASP A 1 136 ? -8.383 4.293 3.665 1.00 95.19 136 ASP A C 1
ATOM 1075 O O . ASP A 1 136 ? -8.280 3.772 2.541 1.00 95.19 136 ASP A O 1
ATOM 1079 N N . GLY A 1 137 ? -8.575 5.603 3.818 1.00 93.50 137 GLY A N 1
ATOM 1080 C CA . GLY A 1 137 ? -8.480 6.627 2.784 1.00 93.50 137 GLY A CA 1
ATOM 1081 C C . GLY A 1 137 ? -7.246 7.512 2.977 1.00 93.50 137 GLY A C 1
ATOM 1082 O O . GLY A 1 137 ? -7.186 8.328 3.885 1.00 93.50 137 GLY A O 1
ATOM 1083 N N . VAL A 1 138 ? -6.284 7.440 2.054 1.00 93.12 138 VAL A N 1
ATOM 1084 C CA . VAL A 1 138 ? -5.044 8.230 2.111 1.00 93.12 138 VAL A CA 1
ATOM 1085 C C . VAL A 1 138 ? -4.996 9.313 1.040 1.00 93.12 138 VAL A C 1
ATOM 1087 O O . VAL A 1 138 ? -5.422 9.123 -0.102 1.00 93.12 138 VAL A O 1
ATOM 1090 N N . MET A 1 139 ? -4.402 10.458 1.364 1.00 94.44 139 MET A N 1
ATOM 1091 C CA . MET A 1 139 ? -4.258 11.569 0.423 1.00 94.44 139 MET A CA 1
ATOM 1092 C C . MET A 1 139 ? -2.956 11.468 -0.373 1.00 94.44 139 MET A C 1
ATOM 1094 O O . MET A 1 139 ? -1.861 11.645 0.155 1.00 94.44 139 MET A O 1
ATOM 1098 N N . VAL A 1 140 ? -3.066 11.239 -1.684 1.00 91.56 140 VAL A N 1
ATOM 1099 C CA . VAL A 1 140 ? -1.909 11.132 -2.582 1.00 91.56 140 VAL A CA 1
ATOM 1100 C C . VAL A 1 140 ? -1.669 12.462 -3.302 1.00 91.56 140 VAL A C 1
ATOM 1102 O O . VAL A 1 140 ? -2.573 12.955 -3.989 1.00 91.56 140 VAL A O 1
ATOM 1105 N N . PRO A 1 141 ? -0.457 13.044 -3.217 1.00 91.12 141 PRO A N 1
ATOM 1106 C CA . PRO A 1 141 ? -0.128 14.274 -3.923 1.00 91.12 141 PRO A CA 1
ATOM 1107 C C . PRO A 1 141 ? -0.069 14.048 -5.438 1.00 91.12 141 PRO A C 1
ATOM 1109 O O . PRO A 1 141 ? 0.575 13.125 -5.942 1.00 91.12 141 PRO A O 1
ATOM 1112 N N . LEU A 1 142 ? -0.697 14.945 -6.194 1.00 90.88 142 LEU A N 1
ATOM 1113 C CA . LEU A 1 142 ? -0.766 14.924 -7.649 1.00 90.88 142 LEU A CA 1
ATOM 1114 C C . LEU A 1 142 ? -0.246 16.226 -8.264 1.00 90.88 142 LEU A C 1
ATOM 1116 O O . LEU A 1 142 ? -0.286 17.311 -7.690 1.00 90.88 142 LEU A O 1
ATOM 1120 N N . VAL A 1 143 ? 0.218 16.132 -9.514 1.00 90.25 143 VAL A N 1
ATOM 1121 C CA . VAL A 1 143 ? 0.643 17.312 -10.277 1.00 90.25 143 VAL A CA 1
ATOM 1122 C C . VAL A 1 143 ? -0.554 17.914 -11.012 1.00 90.25 143 VAL A C 1
ATOM 1124 O O . VAL A 1 143 ? -1.013 17.365 -12.026 1.00 90.25 143 VAL A O 1
ATOM 1127 N N . THR A 1 144 ? -0.997 19.078 -10.538 1.00 93.38 144 THR A N 1
ATOM 1128 C CA . THR A 1 144 ? -2.124 19.827 -11.106 1.00 93.38 144 THR A CA 1
ATOM 1129 C C . THR A 1 144 ? -1.865 20.310 -12.534 1.00 93.38 144 THR A C 1
ATOM 1131 O O . THR A 1 144 ? -0.723 20.357 -13.019 1.00 93.38 144 THR A O 1
ATOM 1134 N N . GLN A 1 145 ? -2.925 20.707 -13.246 1.00 92.25 145 GLN A N 1
ATOM 1135 C CA . GLN A 1 145 ? -2.753 21.330 -14.560 1.00 92.25 145 GLN A CA 1
ATOM 1136 C C . GLN A 1 145 ? -1.988 22.651 -14.517 1.00 92.25 145 GLN A C 1
ATOM 1138 O O . GLN A 1 145 ? -1.118 22.874 -15.367 1.00 92.25 145 GLN A O 1
ATOM 1143 N N . SER A 1 146 ? -2.278 23.503 -13.534 1.00 91.25 146 SER A N 1
ATOM 1144 C CA . SER A 1 146 ? -1.582 24.777 -13.341 1.00 91.25 146 SER A CA 1
ATOM 1145 C C . SER A 1 146 ? -0.082 24.551 -13.135 1.00 91.25 146 SER A C 1
ATOM 1147 O O . SER A 1 146 ? 0.744 25.165 -13.818 1.00 91.25 146 SER A O 1
ATOM 1149 N N . GLU A 1 147 ? 0.287 23.567 -12.316 1.00 92.31 147 GLU A N 1
ATOM 1150 C CA . GLU A 1 147 ? 1.682 23.207 -12.082 1.00 92.31 147 GLU A CA 1
ATOM 1151 C C . GLU A 1 147 ? 2.346 22.637 -13.349 1.00 92.31 147 GLU A C 1
ATOM 1153 O O . GLU A 1 147 ? 3.462 23.027 -13.717 1.00 92.31 147 GLU A O 1
ATOM 1158 N N . LYS A 1 148 ? 1.649 21.790 -14.126 1.00 90.62 148 LYS A N 1
ATOM 1159 C CA . LYS A 1 148 ? 2.155 21.348 -15.442 1.00 90.62 148 LYS A CA 1
ATOM 1160 C C . LYS A 1 148 ? 2.368 22.530 -16.392 1.00 90.62 148 LYS A C 1
ATOM 1162 O O . LYS A 1 148 ? 3.358 22.535 -17.133 1.00 90.62 148 LYS A O 1
ATOM 1167 N N . HIS A 1 149 ? 1.480 23.524 -16.405 1.00 90.06 149 HIS A N 1
ATOM 1168 C CA . HIS A 1 149 ? 1.626 24.736 -17.217 1.00 90.06 149 HIS A CA 1
ATOM 1169 C C . HIS A 1 149 ? 2.852 25.552 -16.796 1.00 90.06 149 HIS A C 1
ATOM 1171 O O . HIS A 1 149 ? 3.683 25.878 -17.654 1.00 90.06 149 HIS A O 1
ATOM 1177 N N . LYS A 1 150 ? 3.039 25.773 -15.491 1.00 91.38 150 LYS A N 1
ATOM 1178 C CA . LYS A 1 150 ? 4.211 26.451 -14.916 1.00 91.38 150 LYS A CA 1
ATOM 1179 C C . LYS A 1 150 ? 5.517 25.756 -15.311 1.00 91.38 150 LYS A C 1
ATOM 1181 O O . LYS A 1 150 ? 6.399 26.379 -15.908 1.00 91.38 150 LYS A O 1
ATOM 1186 N N . ARG A 1 151 ? 5.614 24.434 -15.115 1.00 89.00 151 ARG A N 1
ATOM 1187 C CA . ARG A 1 151 ? 6.789 23.626 -15.508 1.00 89.00 151 ARG A CA 1
ATOM 1188 C C . ARG A 1 151 ? 7.101 23.734 -17.001 1.00 89.00 151 ARG A C 1
ATOM 1190 O O . ARG A 1 151 ? 8.265 23.827 -17.397 1.00 89.00 151 ARG A O 1
ATOM 1197 N N . ARG A 1 152 ? 6.072 23.756 -17.856 1.00 87.25 152 ARG A N 1
ATOM 1198 C CA . ARG A 1 152 ? 6.226 23.908 -19.314 1.00 87.25 152 ARG A CA 1
ATOM 1199 C C . ARG A 1 152 ? 6.733 25.301 -19.692 1.00 87.25 152 ARG A C 1
ATOM 1201 O O . ARG A 1 152 ? 7.636 25.385 -20.528 1.00 87.25 152 ARG A O 1
ATOM 1208 N N . LYS A 1 153 ? 6.188 26.366 -19.089 1.00 88.31 153 LYS A N 1
ATOM 1209 C CA . LYS A 1 153 ? 6.649 27.751 -19.295 1.00 88.31 153 LYS A CA 1
ATOM 1210 C C . LYS A 1 153 ? 8.126 27.866 -18.915 1.00 88.31 153 LYS A C 1
ATOM 1212 O O . LYS A 1 153 ? 8.941 28.234 -19.757 1.00 88.31 153 LYS A O 1
ATOM 1217 N N . ASN A 1 154 ? 8.489 27.386 -17.727 1.00 88.31 154 ASN A N 1
ATOM 1218 C CA . ASN A 1 154 ? 9.865 27.408 -17.228 1.00 88.31 154 ASN A CA 1
ATOM 1219 C C . ASN A 1 154 ? 10.830 26.625 -18.127 1.00 88.31 154 ASN A C 1
ATOM 1221 O O . ASN A 1 154 ? 11.919 27.110 -18.442 1.00 88.31 154 ASN A O 1
ATOM 1225 N N . ARG A 1 155 ? 10.429 25.443 -18.614 1.00 85.25 155 ARG A N 1
ATOM 1226 C CA . ARG A 1 155 ? 11.239 24.660 -19.559 1.00 85.25 155 ARG A CA 1
ATOM 1227 C C . ARG A 1 155 ? 11.485 25.415 -20.866 1.00 85.25 155 ARG A C 1
ATOM 1229 O O . ARG A 1 155 ? 12.618 25.432 -21.339 1.00 85.25 155 ARG A O 1
ATOM 1236 N N . ARG A 1 156 ? 10.455 26.044 -21.447 1.00 82.50 156 ARG A N 1
ATOM 1237 C CA . ARG A 1 156 ? 10.599 26.846 -22.677 1.00 82.50 156 ARG A CA 1
ATOM 1238 C C . ARG A 1 156 ? 11.578 27.998 -22.469 1.00 82.50 156 ARG A C 1
ATOM 1240 O O . ARG A 1 156 ? 12.461 28.188 -23.302 1.00 82.50 156 ARG A O 1
ATOM 1247 N N . THR A 1 157 ? 11.465 28.706 -21.348 1.00 83.25 157 THR A N 1
ATOM 1248 C CA . THR A 1 157 ? 12.375 29.799 -20.987 1.00 83.25 157 THR A CA 1
ATOM 1249 C C . THR A 1 157 ? 13.816 29.309 -20.853 1.00 83.25 157 THR A C 1
ATOM 1251 O O . THR A 1 157 ? 14.711 29.884 -21.468 1.00 83.25 157 THR A O 1
ATOM 1254 N N . ARG A 1 158 ? 14.051 28.202 -20.134 1.00 84.44 158 ARG A N 1
ATOM 1255 C CA . ARG A 1 158 ? 15.390 27.601 -19.989 1.00 84.44 158 ARG A CA 1
ATOM 1256 C C . ARG A 1 158 ? 15.990 27.182 -21.334 1.00 84.44 158 ARG A C 1
ATOM 1258 O O . ARG A 1 158 ? 17.152 27.477 -21.596 1.00 84.44 158 ARG A O 1
ATOM 1265 N N . CYS A 1 159 ? 15.205 26.545 -22.206 1.00 81.00 159 CYS A N 1
ATOM 1266 C CA . CYS A 1 159 ? 15.662 26.169 -23.547 1.00 81.00 159 CYS A CA 1
ATOM 1267 C C . CYS A 1 159 ? 16.053 27.392 -24.390 1.00 81.00 159 CYS A C 1
ATOM 1269 O O . CYS A 1 159 ? 17.095 27.358 -25.036 1.00 81.00 159 CYS A O 1
ATOM 1271 N N . ARG A 1 160 ? 15.261 28.474 -24.351 1.00 81.75 160 ARG A N 1
ATOM 1272 C CA . ARG A 1 160 ? 15.578 29.729 -25.056 1.00 81.75 160 ARG A CA 1
ATOM 1273 C C . ARG A 1 160 ? 16.874 30.357 -24.544 1.00 81.75 160 ARG A C 1
ATOM 1275 O O . ARG A 1 160 ? 17.727 30.700 -25.353 1.00 81.75 160 ARG A O 1
ATOM 1282 N N . LYS A 1 161 ? 17.047 30.454 -23.219 1.00 84.50 161 LYS A N 1
ATOM 1283 C CA . LYS A 1 161 ? 18.279 30.983 -22.606 1.00 84.50 161 LYS A CA 1
ATOM 1284 C C . LYS A 1 161 ? 19.513 30.169 -23.019 1.00 84.50 161 LYS A C 1
ATOM 1286 O O . LYS A 1 161 ? 20.512 30.746 -23.430 1.00 84.50 161 LYS A O 1
ATOM 1291 N N . ARG A 1 162 ? 19.426 28.832 -22.988 1.00 82.19 162 ARG A N 1
ATOM 1292 C CA . ARG A 1 162 ? 20.529 27.942 -23.398 1.00 82.19 162 ARG A CA 1
ATOM 1293 C C . ARG A 1 162 ? 20.865 28.055 -24.888 1.00 82.19 162 ARG A C 1
ATOM 1295 O O . ARG A 1 162 ? 22.030 27.987 -25.247 1.00 82.19 162 ARG A O 1
ATOM 1302 N N . ALA A 1 163 ? 19.863 28.216 -25.748 1.00 80.06 163 ALA A N 1
ATOM 1303 C CA . ALA A 1 163 ? 20.084 28.372 -27.183 1.00 80.06 163 ALA A CA 1
ATOM 1304 C C . ALA A 1 163 ? 20.789 29.694 -27.519 1.00 80.06 163 ALA A C 1
ATOM 1306 O O . ALA A 1 163 ? 21.762 29.669 -28.265 1.00 80.06 163 ALA A O 1
ATOM 1307 N N . LYS A 1 164 ? 20.366 30.802 -26.884 1.00 79.94 164 LYS A N 1
ATOM 1308 C CA . LYS A 1 164 ? 21.055 32.099 -26.979 1.00 79.94 164 LYS A CA 1
ATOM 1309 C C . LYS A 1 164 ? 22.521 31.992 -26.545 1.00 79.94 164 LYS A C 1
ATOM 1311 O O . LYS A 1 164 ? 23.394 32.412 -27.286 1.00 79.94 164 LYS A O 1
ATOM 1316 N N . ARG A 1 165 ? 22.789 31.362 -25.392 1.00 81.31 165 ARG A N 1
ATOM 1317 C CA . ARG A 1 165 ? 24.159 31.173 -24.876 1.00 81.31 165 ARG A CA 1
ATOM 1318 C C . ARG A 1 165 ? 25.053 30.350 -25.810 1.00 81.31 165 ARG A C 1
ATOM 1320 O O . ARG A 1 165 ? 26.249 30.582 -25.856 1.00 81.31 165 ARG A O 1
ATOM 1327 N N . ASN A 1 166 ? 24.484 29.394 -26.541 1.00 81.75 166 ASN A N 1
ATOM 1328 C CA . ASN A 1 166 ? 25.244 28.482 -27.395 1.00 81.75 166 ASN A CA 1
ATOM 1329 C C . ASN A 1 166 ? 25.283 28.921 -28.873 1.00 81.75 166 ASN A C 1
ATOM 1331 O O . ASN A 1 166 ? 25.621 28.093 -29.715 1.00 81.75 166 ASN A O 1
ATOM 1335 N N . GLY A 1 167 ? 24.860 30.149 -29.209 1.00 73.75 167 GLY A N 1
ATOM 1336 C CA . GLY A 1 167 ? 24.851 30.659 -30.590 1.00 73.75 167 GLY A CA 1
ATOM 1337 C C . GLY A 1 167 ? 23.961 29.870 -31.561 1.00 73.75 167 GLY A C 1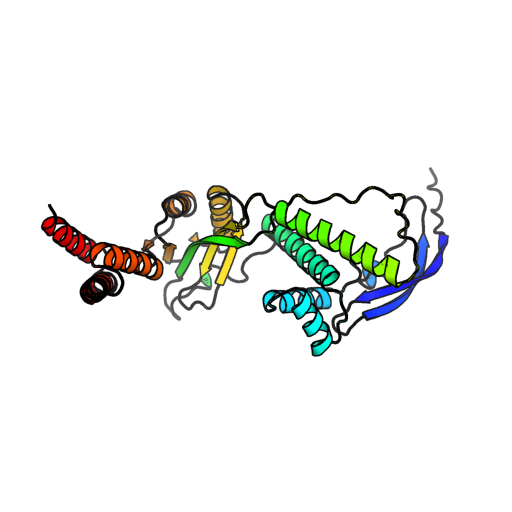
ATOM 1338 O O . GLY A 1 167 ? 24.098 29.986 -32.772 1.00 73.75 167 GLY A O 1
ATOM 1339 N N . ARG A 1 168 ? 23.051 29.026 -31.054 1.00 67.88 168 ARG A N 1
ATOM 1340 C CA . ARG A 1 168 ? 22.202 28.161 -31.885 1.00 67.88 168 ARG A CA 1
ATOM 1341 C C . ARG A 1 168 ? 20.827 28.790 -32.043 1.00 67.88 168 ARG A C 1
ATOM 1343 O O . ARG A 1 168 ? 20.134 29.018 -31.048 1.00 67.88 168 ARG A O 1
ATOM 1350 N N . ALA A 1 169 ? 20.386 28.978 -33.286 1.00 60.44 169 ALA A N 1
ATOM 1351 C CA . ALA A 1 169 ? 19.000 29.324 -33.572 1.00 60.44 169 ALA A CA 1
ATOM 1352 C C . ALA A 1 169 ? 18.064 28.281 -32.935 1.00 60.44 169 ALA A C 1
ATOM 1354 O O . ALA A 1 169 ? 18.252 27.068 -33.078 1.00 60.44 169 ALA A O 1
ATOM 1355 N N . VAL A 1 170 ? 17.036 28.738 -32.209 1.00 57.78 170 VAL A N 1
ATOM 1356 C CA . VAL A 1 170 ? 15.963 27.857 -31.726 1.00 57.78 170 VAL A CA 1
ATOM 1357 C C . VAL A 1 170 ? 15.113 27.483 -32.936 1.00 57.78 170 VAL A C 1
ATOM 1359 O O . VAL A 1 170 ? 14.029 28.028 -33.130 1.00 57.78 170 VAL A O 1
ATOM 1362 N N . HIS A 1 171 ? 15.591 26.562 -33.773 1.00 53.19 171 HIS A N 1
ATOM 1363 C CA . HIS A 1 171 ? 14.764 26.043 -34.848 1.00 53.19 171 HIS A CA 1
ATOM 1364 C C . HIS A 1 171 ? 13.535 25.382 -34.230 1.00 53.19 171 HIS A C 1
ATOM 1366 O O . HIS A 1 171 ? 13.608 24.415 -33.458 1.00 53.19 171 HIS A O 1
ATOM 1372 N N . ARG A 1 172 ? 12.372 25.945 -34.558 1.00 51.78 172 ARG A N 1
ATOM 1373 C CA . ARG A 1 172 ? 11.067 25.362 -34.282 1.00 51.78 172 ARG A CA 1
ATOM 1374 C C . ARG A 1 172 ? 11.012 24.083 -35.112 1.00 51.78 172 ARG A C 1
ATOM 1376 O O . ARG A 1 172 ? 10.644 24.142 -36.275 1.00 51.78 172 ARG A O 1
ATOM 1383 N N . ARG A 1 173 ? 11.447 22.944 -34.550 1.00 53.47 173 ARG A N 1
ATOM 1384 C CA . ARG A 1 173 ? 11.338 21.633 -35.215 1.00 53.47 173 ARG A CA 1
ATOM 1385 C C . ARG A 1 173 ? 9.921 21.523 -35.781 1.00 53.47 173 ARG A C 1
ATOM 1387 O O . ARG A 1 173 ? 8.975 21.461 -34.991 1.00 53.47 173 ARG A O 1
ATOM 1394 N N . GLN A 1 174 ? 9.790 21.546 -37.110 1.00 50.97 174 GLN A N 1
ATOM 1395 C CA . GLN A 1 174 ? 8.537 21.259 -37.800 1.00 50.97 174 GLN A CA 1
ATOM 1396 C C . GLN A 1 174 ? 8.084 19.888 -37.301 1.00 50.97 174 GLN A C 1
ATOM 1398 O O . GLN A 1 174 ? 8.814 18.895 -37.348 1.00 50.97 174 GLN A O 1
ATOM 1403 N N . THR A 1 175 ? 6.948 19.870 -36.614 1.00 49.25 175 THR A N 1
ATOM 1404 C CA . THR A 1 175 ? 6.603 18.745 -35.756 1.00 49.25 175 THR A CA 1
ATOM 1405 C C . THR A 1 175 ? 6.125 17.564 -36.585 1.00 49.25 175 THR A C 1
ATOM 1407 O O . THR A 1 175 ? 4.966 17.534 -36.986 1.00 49.25 175 THR A O 1
ATOM 1410 N N . LYS A 1 176 ? 6.957 16.515 -36.665 1.00 58.84 176 LYS A N 1
ATOM 1411 C CA . LYS A 1 176 ? 6.462 15.133 -36.541 1.00 58.84 176 LYS A CA 1
ATOM 1412 C C . LYS A 1 176 ? 5.408 15.120 -35.420 1.00 58.84 176 LYS A C 1
ATOM 1414 O O . LYS A 1 176 ? 5.686 15.694 -34.363 1.00 58.84 176 LYS A O 1
ATOM 1419 N N . ARG A 1 177 ? 4.219 14.550 -35.684 1.00 54.56 177 ARG A N 1
ATOM 1420 C CA . ARG A 1 177 ? 3.013 14.476 -34.819 1.00 54.56 177 ARG A CA 1
ATOM 1421 C C . ARG A 1 177 ? 3.240 14.978 -33.384 1.00 54.56 177 ARG A C 1
ATOM 1423 O O . ARG A 1 177 ? 3.992 14.368 -32.619 1.00 54.56 177 ARG A O 1
ATOM 1430 N N . LYS A 1 178 ? 2.574 16.079 -32.999 1.00 58.31 178 LYS A N 1
ATOM 1431 C CA . LYS A 1 178 ? 2.613 16.607 -31.621 1.00 58.31 178 LYS A CA 1
ATOM 1432 C C . LYS A 1 178 ? 2.340 15.455 -30.646 1.00 58.31 178 LYS A C 1
ATOM 1434 O O . LYS A 1 178 ? 1.246 14.902 -30.637 1.00 58.31 178 LYS A O 1
ATOM 1439 N N . ARG A 1 179 ? 3.338 15.094 -29.829 1.00 62.94 179 ARG A N 1
ATOM 1440 C CA . ARG A 1 179 ? 3.181 14.065 -28.789 1.00 62.94 179 ARG A CA 1
ATOM 1441 C C . ARG A 1 179 ? 1.957 14.390 -27.928 1.00 62.94 179 ARG A C 1
ATOM 1443 O O . ARG A 1 179 ? 1.832 15.534 -27.474 1.00 62.94 179 ARG A O 1
ATOM 1450 N N . LYS A 1 180 ? 1.100 13.387 -27.696 1.00 69.25 180 LYS A N 1
ATOM 1451 C CA . LYS A 1 180 ? -0.079 13.492 -26.824 1.00 69.25 180 LYS A CA 1
ATOM 1452 C C . LYS A 1 180 ? 0.355 14.066 -25.476 1.00 69.25 180 LYS A C 1
ATOM 1454 O O . LYS A 1 180 ? 1.325 13.605 -24.871 1.00 69.25 180 LYS A O 1
ATOM 1459 N N . ARG A 1 181 ? -0.315 15.131 -25.039 1.00 76.88 181 ARG A N 1
ATOM 1460 C CA . ARG A 1 181 ? -0.041 15.772 -23.751 1.00 76.88 181 ARG A CA 1
ATOM 1461 C C . ARG A 1 181 ? -1.055 15.265 -22.746 1.00 76.88 181 ARG A C 1
ATOM 1463 O O . ARG A 1 181 ? -2.245 15.485 -22.924 1.00 76.88 181 ARG A O 1
ATOM 1470 N N . TYR A 1 182 ? -0.572 14.638 -21.683 1.00 78.94 182 TYR A N 1
ATOM 1471 C CA . TYR A 1 182 ? -1.433 14.226 -20.583 1.00 78.94 182 TYR A CA 1
ATOM 1472 C C . TYR A 1 182 ? -1.917 15.445 -19.792 1.00 78.94 182 TYR A C 1
ATOM 1474 O O . TYR A 1 182 ? -1.121 16.349 -19.481 1.00 78.94 182 TYR A O 1
ATOM 1482 N N . ARG A 1 183 ? -3.217 15.451 -19.474 1.00 87.00 183 ARG A N 1
ATOM 1483 C CA . ARG A 1 183 ? -3.847 16.421 -18.572 1.00 87.00 183 ARG A CA 1
ATOM 1484 C C . ARG A 1 183 ? -3.223 16.286 -17.175 1.00 87.00 183 ARG A C 1
ATOM 1486 O O . ARG A 1 183 ? -2.712 15.228 -16.803 1.00 87.00 183 ARG A O 1
ATOM 1493 N N . GLY A 1 184 ? -3.087 17.397 -16.466 1.00 86.00 184 GLY A N 1
ATOM 1494 C CA . GLY A 1 184 ? -2.782 17.414 -15.031 1.00 86.00 184 GLY A CA 1
ATOM 1495 C C . GLY A 1 184 ? -4.003 17.019 -14.217 1.00 86.00 184 GLY A C 1
ATOM 1496 O O . GLY A 1 184 ? -5.096 16.962 -14.774 1.00 86.00 184 GLY A O 1
ATOM 1497 N N . ALA A 1 185 ? -3.793 16.736 -12.937 1.00 88.50 185 ALA A N 1
ATOM 1498 C CA . ALA A 1 185 ? -4.902 16.564 -12.011 1.00 88.50 185 ALA A CA 1
ATOM 1499 C C . ALA A 1 185 ? -5.646 17.894 -11.824 1.00 88.50 185 ALA A C 1
ATOM 1501 O O . ALA A 1 185 ? -5.068 18.966 -12.046 1.00 88.50 185 ALA A O 1
ATOM 1502 N N . ASP A 1 186 ? -6.914 17.811 -11.439 1.00 88.94 186 ASP A N 1
ATOM 1503 C CA . ASP A 1 186 ? -7.707 18.998 -11.129 1.00 88.94 186 ASP A CA 1
ATOM 1504 C C . ASP A 1 186 ? -7.370 19.511 -9.712 1.00 88.94 186 ASP A C 1
ATOM 1506 O O . ASP A 1 186 ? -7.204 20.714 -9.537 1.00 88.94 186 ASP A O 1
ATOM 1510 N N . ASN A 1 187 ? -7.085 18.606 -8.762 1.00 89.56 187 ASN A N 1
ATOM 1511 C CA . ASN A 1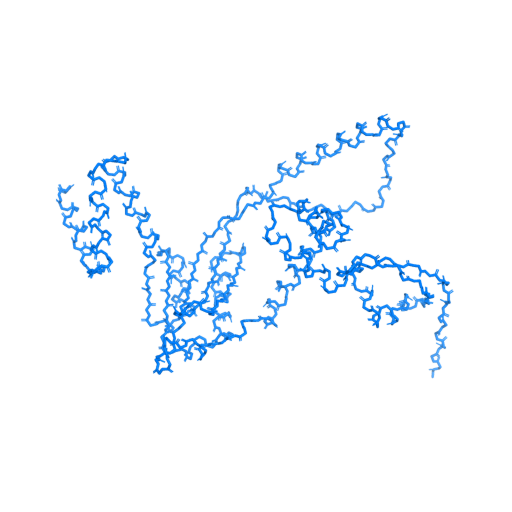 187 ? -6.662 18.925 -7.390 1.00 89.56 187 ASN A CA 1
ATOM 1512 C C . ASN A 1 187 ? -5.206 18.506 -7.087 1.00 89.56 187 ASN A C 1
ATOM 1514 O O . ASN A 1 187 ? -4.687 17.581 -7.726 1.00 89.56 187 ASN A O 1
ATOM 1518 N N . PRO A 1 188 ? -4.527 19.185 -6.134 1.00 90.81 188 PRO A N 1
ATOM 1519 C CA . PRO A 1 188 ? -3.153 18.867 -5.729 1.00 90.81 188 PRO A CA 1
ATOM 1520 C C . PRO A 1 188 ? -3.048 17.582 -4.911 1.00 90.81 188 PRO A C 1
ATOM 1522 O O . PRO A 1 188 ? -1.974 16.996 -4.858 1.00 90.81 188 PRO A O 1
ATOM 1525 N N . TYR A 1 189 ? -4.151 17.128 -4.327 1.00 92.56 189 TYR A N 1
ATOM 1526 C CA . TYR A 1 189 ? -4.256 15.843 -3.659 1.00 92.56 189 TYR A CA 1
ATOM 1527 C C . TYR A 1 189 ? -5.478 15.109 -4.184 1.00 92.56 189 TYR A C 1
ATOM 1529 O O . TYR A 1 189 ? -6.469 15.728 -4.586 1.00 92.56 189 TYR A O 1
ATOM 1537 N N . LYS A 1 190 ? -5.396 13.785 -4.195 1.00 91.88 190 LYS A N 1
ATOM 1538 C CA . LYS A 1 190 ? -6.542 12.925 -4.442 1.00 91.88 190 LYS A CA 1
ATOM 1539 C C . LYS A 1 190 ? -6.539 11.804 -3.427 1.00 91.88 190 LYS A C 1
ATOM 1541 O O . LYS A 1 190 ? -5.498 11.197 -3.190 1.00 91.88 190 LYS A O 1
ATOM 1546 N N . GLU A 1 191 ? -7.714 11.528 -2.892 1.00 93.25 191 GLU A N 1
ATOM 1547 C CA . GLU A 1 191 ? -7.915 10.385 -2.025 1.00 93.25 191 GLU A CA 1
ATOM 1548 C C . GLU A 1 191 ? -7.712 9.083 -2.816 1.00 93.25 191 GLU A C 1
ATOM 1550 O O . GLU A 1 191 ? -8.253 8.892 -3.913 1.00 93.25 191 GLU A O 1
ATOM 1555 N N . PHE A 1 192 ? -6.887 8.207 -2.266 1.00 95.50 192 PHE A N 1
ATOM 1556 C CA . PHE A 1 192 ? -6.740 6.818 -2.658 1.00 95.50 192 PHE A CA 1
ATOM 1557 C C . PHE A 1 192 ? -7.270 5.970 -1.524 1.00 95.50 192 PHE A C 1
ATOM 1559 O O . PHE A 1 192 ? -7.103 6.301 -0.358 1.00 95.50 192 PHE A O 1
ATOM 1566 N N . LYS A 1 193 ? -7.876 4.849 -1.877 1.00 96.50 193 LYS A N 1
ATOM 1567 C CA . LYS A 1 193 ? -8.419 3.923 -0.897 1.00 96.50 193 LYS A CA 1
ATOM 1568 C C . LYS A 1 193 ? -7.550 2.684 -0.848 1.00 96.50 193 LYS A C 1
ATOM 1570 O O . LYS A 1 193 ? -7.162 2.173 -1.906 1.00 96.50 193 LYS A O 1
ATOM 1575 N N . ILE A 1 194 ? -7.240 2.230 0.355 1.00 96.81 194 ILE A N 1
ATOM 1576 C CA . ILE A 1 194 ? -6.375 1.085 0.622 1.00 96.81 194 ILE A CA 1
ATOM 1577 C C . ILE A 1 194 ? -7.176 0.049 1.405 1.00 96.81 194 ILE A C 1
ATOM 1579 O O . ILE A 1 194 ? -7.999 0.395 2.245 1.00 96.81 194 ILE A O 1
ATOM 1583 N N . VAL A 1 195 ? -6.950 -1.219 1.081 1.00 97.44 195 VAL A N 1
ATOM 1584 C CA . VAL A 1 195 ? -7.342 -2.367 1.894 1.00 97.44 195 VAL A CA 1
ATOM 1585 C C . VAL A 1 195 ? -6.076 -3.136 2.246 1.00 97.44 195 VAL A C 1
ATOM 1587 O O . VAL A 1 195 ? -5.209 -3.329 1.385 1.00 97.44 195 VAL A O 1
ATOM 1590 N N . THR A 1 196 ? -5.967 -3.552 3.497 1.00 97.69 196 THR A N 1
ATOM 1591 C CA . THR A 1 196 ? -4.873 -4.369 4.016 1.00 97.69 196 THR A CA 1
ATOM 1592 C C . THR A 1 196 ? -5.423 -5.682 4.549 1.00 97.69 196 THR A C 1
ATOM 1594 O O . THR A 1 196 ? -6.550 -5.746 5.027 1.00 97.69 196 THR A O 1
ATOM 1597 N N . PHE A 1 197 ? -4.624 -6.731 4.442 1.00 98.12 197 PHE A N 1
ATOM 1598 C CA . PHE A 1 197 ? -4.832 -8.019 5.081 1.00 98.12 197 PHE A CA 1
ATOM 1599 C C . PHE A 1 197 ? -3.535 -8.377 5.785 1.00 98.12 197 PHE A C 1
ATOM 1601 O O . PHE A 1 197 ? -2.466 -8.253 5.179 1.00 98.12 197 PHE A O 1
ATOM 1608 N N . TYR A 1 198 ? -3.625 -8.779 7.041 1.00 98.00 198 TYR A N 1
ATOM 1609 C CA . TYR A 1 198 ? -2.463 -9.159 7.826 1.00 98.00 198 TYR A CA 1
ATOM 1610 C C . TYR A 1 198 ? -2.830 -10.179 8.897 1.00 98.00 198 TYR A C 1
ATOM 1612 O O . TYR A 1 198 ? -3.995 -10.291 9.286 1.00 98.00 198 TYR A O 1
ATOM 1620 N N . ASP A 1 199 ? -1.844 -10.951 9.331 1.00 96.56 199 ASP A N 1
ATOM 1621 C CA . ASP A 1 199 ? -1.992 -11.914 10.414 1.00 96.56 199 ASP A CA 1
ATOM 1622 C C . ASP A 1 199 ? -1.719 -11.282 11.785 1.00 96.56 199 ASP A C 1
ATOM 1624 O O . ASP A 1 199 ? -1.307 -10.127 11.913 1.00 96.56 199 ASP A O 1
ATOM 1628 N N . TRP A 1 200 ? -1.979 -12.052 12.840 1.00 94.62 200 TRP A N 1
ATOM 1629 C CA . TRP A 1 200 ? -1.791 -11.607 14.220 1.00 94.62 200 TRP A CA 1
ATOM 1630 C C . TRP A 1 200 ? -0.331 -11.260 14.554 1.00 94.62 200 TRP A C 1
ATOM 1632 O O . TRP A 1 200 ? -0.079 -10.261 15.226 1.00 94.62 200 TRP A O 1
ATOM 1642 N N . ALA A 1 201 ? 0.622 -12.063 14.071 1.00 93.56 201 ALA A N 1
ATOM 1643 C CA . ALA A 1 201 ? 2.055 -11.854 14.286 1.00 93.56 201 ALA A CA 1
ATOM 1644 C C . ALA A 1 201 ? 2.646 -10.741 13.397 1.00 93.56 201 ALA A C 1
ATOM 1646 O O . ALA A 1 201 ? 3.767 -10.288 13.629 1.00 93.56 201 ALA A O 1
ATOM 1647 N N . ASN A 1 202 ? 1.875 -10.266 12.414 1.00 94.00 202 ASN A N 1
ATOM 1648 C CA . ASN A 1 202 ? 2.265 -9.278 11.414 1.00 94.00 202 ASN A CA 1
ATOM 1649 C C . ASN A 1 202 ? 3.429 -9.725 10.503 1.00 94.00 202 ASN A C 1
ATOM 1651 O O . ASN A 1 202 ? 4.135 -8.884 9.935 1.00 94.00 202 ASN A O 1
ATOM 1655 N N . GLU A 1 203 ? 3.622 -11.037 10.357 1.00 95.06 203 GLU A N 1
ATOM 1656 C CA . GLU A 1 203 ? 4.603 -11.665 9.463 1.00 95.06 203 GLU A CA 1
ATOM 1657 C C . GLU A 1 203 ? 4.083 -11.705 8.024 1.00 95.06 203 GLU A C 1
ATOM 1659 O O . GLU A 1 203 ? 4.832 -11.505 7.061 1.00 95.06 203 GLU A O 1
ATOM 1664 N N . HIS A 1 204 ? 2.772 -11.889 7.881 1.00 96.81 204 HIS A N 1
ATOM 1665 C CA . HIS A 1 204 ? 2.088 -11.931 6.604 1.00 96.81 204 HIS A CA 1
ATOM 1666 C C . HIS A 1 204 ? 1.323 -10.634 6.392 1.00 96.81 204 HIS A C 1
ATOM 1668 O O . HIS A 1 204 ? 0.404 -10.300 7.133 1.00 96.81 204 HIS A O 1
ATOM 1674 N N . GLN A 1 205 ? 1.690 -9.890 5.349 1.00 96.56 205 GLN A N 1
ATOM 1675 C CA . GLN A 1 205 ? 1.036 -8.634 4.995 1.00 96.56 205 GLN A CA 1
ATOM 1676 C C . GLN A 1 205 ? 0.708 -8.603 3.508 1.00 96.56 205 GLN A C 1
ATOM 1678 O O . GLN A 1 205 ? 1.499 -9.005 2.648 1.00 96.56 205 GLN A O 1
ATOM 1683 N N . TYR A 1 206 ? -0.472 -8.089 3.188 1.00 96.31 206 TYR A N 1
ATOM 1684 C CA . TYR A 1 206 ? -0.906 -7.876 1.822 1.00 96.31 206 TYR A CA 1
ATOM 1685 C C . TYR A 1 206 ? -1.750 -6.615 1.730 1.00 96.31 206 TYR A C 1
ATOM 1687 O O . TYR A 1 206 ? -2.712 -6.434 2.469 1.00 96.31 206 TYR A O 1
ATOM 1695 N N . ALA A 1 207 ? -1.407 -5.735 0.796 1.00 95.12 207 ALA A N 1
ATOM 1696 C CA . ALA A 1 207 ? -2.124 -4.488 0.595 1.00 95.12 207 ALA A CA 1
ATOM 1697 C C . ALA A 1 207 ? -2.509 -4.314 -0.870 1.00 95.12 207 ALA A C 1
ATOM 1699 O O . ALA A 1 207 ? -1.733 -4.589 -1.791 1.00 95.12 207 ALA A O 1
ATOM 1700 N N . ALA A 1 208 ? -3.705 -3.781 -1.086 1.00 94.31 208 ALA A N 1
ATOM 1701 C CA . ALA A 1 208 ? -4.165 -3.376 -2.397 1.00 94.31 208 ALA A CA 1
ATOM 1702 C C . ALA A 1 208 ? -4.828 -2.004 -2.319 1.00 94.31 208 ALA A C 1
ATOM 1704 O O . ALA A 1 208 ? -5.470 -1.648 -1.337 1.00 94.31 208 ALA A O 1
ATOM 1705 N N . SER A 1 209 ? -4.674 -1.215 -3.379 1.00 94.38 209 SER A N 1
ATOM 1706 C CA . SER A 1 209 ? -5.190 0.150 -3.409 1.00 94.38 209 SER A CA 1
ATOM 1707 C C . SER A 1 209 ? -5.812 0.525 -4.746 1.00 94.38 209 SER A C 1
ATOM 1709 O O . SER A 1 209 ? -5.532 -0.065 -5.802 1.00 94.38 209 SER A O 1
ATOM 1711 N N . THR A 1 210 ? -6.681 1.531 -4.696 1.00 94.31 210 THR A N 1
ATOM 1712 C CA . THR A 1 210 ? -7.367 2.084 -5.859 1.00 94.31 210 THR A CA 1
ATOM 1713 C C . THR A 1 210 ? -7.494 3.602 -5.770 1.00 94.31 210 THR A C 1
ATOM 1715 O O . THR A 1 210 ? -7.701 4.169 -4.703 1.00 94.31 210 THR A O 1
ATOM 1718 N N . ALA A 1 211 ? -7.410 4.260 -6.928 1.00 92.88 211 ALA A N 1
ATOM 1719 C CA . ALA A 1 211 ? -7.737 5.680 -7.090 1.00 92.88 211 ALA A CA 1
ATOM 1720 C C . ALA A 1 211 ? -9.234 5.913 -7.400 1.00 92.88 211 ALA A C 1
ATOM 1722 O O . ALA A 1 211 ? -9.623 7.027 -7.781 1.00 92.88 211 ALA A O 1
ATOM 1723 N N . GLY A 1 212 ? -10.033 4.838 -7.388 1.00 93.94 212 GLY A N 1
ATOM 1724 C CA . GLY A 1 212 ? -11.483 4.856 -7.572 1.00 93.94 212 GLY A CA 1
ATOM 1725 C C . GLY A 1 212 ? -12.238 5.175 -6.280 1.00 93.94 212 GLY A C 1
ATOM 1726 O O . GLY A 1 212 ? -11.642 5.430 -5.239 1.00 93.94 212 GLY A O 1
ATOM 1727 N N . ASN A 1 213 ? -13.568 5.161 -6.361 1.00 95.62 213 ASN A N 1
ATOM 1728 C CA . ASN A 1 213 ? -14.454 5.394 -5.219 1.00 95.62 213 ASN A CA 1
ATOM 1729 C C . ASN A 1 213 ? -14.488 4.193 -4.246 1.00 95.62 213 ASN A C 1
ATOM 1731 O O . ASN A 1 213 ? -13.841 3.165 -4.464 1.00 95.62 213 ASN A O 1
ATOM 1735 N N . HIS A 1 214 ? -15.276 4.313 -3.174 1.00 96.19 214 HIS A N 1
ATOM 1736 C CA . HIS A 1 214 ? -15.438 3.256 -2.168 1.00 96.19 214 HIS A CA 1
ATOM 1737 C C . HIS A 1 214 ? -15.951 1.932 -2.760 1.00 96.19 214 HIS A C 1
ATOM 1739 O O . HIS A 1 214 ? -15.540 0.870 -2.310 1.00 96.19 214 HIS A O 1
ATOM 1745 N N . GLU A 1 215 ? -16.776 1.954 -3.810 1.00 97.62 215 GLU A N 1
ATOM 1746 C CA . GLU A 1 215 ? -17.238 0.725 -4.471 1.00 97.62 215 GLU A CA 1
ATOM 1747 C C . GLU A 1 215 ? -16.114 0.012 -5.225 1.00 97.62 215 GLU A C 1
ATOM 1749 O O . GLU A 1 215 ? -16.048 -1.219 -5.246 1.00 97.62 215 GLU A O 1
ATOM 1754 N N . ALA A 1 216 ? -15.219 0.780 -5.858 1.00 96.75 216 ALA A N 1
ATOM 1755 C CA . ALA A 1 216 ? -14.031 0.225 -6.486 1.00 96.75 216 ALA A CA 1
ATOM 1756 C C . ALA A 1 216 ? -13.132 -0.450 -5.445 1.00 96.75 216 ALA A C 1
ATOM 1758 O O . ALA A 1 216 ? -12.596 -1.521 -5.734 1.00 96.75 216 ALA A O 1
ATOM 1759 N N . LEU A 1 217 ? -13.014 0.130 -4.242 1.00 97.31 217 LEU A N 1
ATOM 1760 C CA . LEU A 1 217 ? -12.323 -0.526 -3.134 1.00 97.31 217 LEU A CA 1
ATOM 1761 C C . LEU A 1 217 ? -13.069 -1.781 -2.684 1.00 97.31 217 LEU A C 1
ATOM 1763 O O . LEU A 1 217 ? -12.440 -2.818 -2.561 1.00 97.31 217 LEU A O 1
ATOM 1767 N N . GLY A 1 218 ? -14.388 -1.741 -2.500 1.00 97.75 218 GLY A N 1
ATOM 1768 C CA . GLY A 1 218 ? -15.149 -2.916 -2.070 1.00 97.75 218 GLY A CA 1
ATOM 1769 C C . GLY A 1 218 ? -15.030 -4.106 -3.030 1.00 97.75 218 GLY A C 1
ATOM 1770 O O . GLY A 1 218 ? -14.860 -5.248 -2.602 1.00 97.75 218 GLY A O 1
ATOM 1771 N N . ARG A 1 219 ? -15.050 -3.858 -4.348 1.00 96.81 219 ARG A N 1
ATOM 1772 C CA . ARG A 1 219 ? -14.780 -4.905 -5.355 1.00 96.81 219 ARG A CA 1
ATOM 1773 C C . ARG A 1 219 ? -13.357 -5.454 -5.239 1.00 96.81 219 ARG A C 1
ATOM 1775 O O . ARG A 1 219 ? -13.165 -6.664 -5.340 1.00 96.81 219 ARG A O 1
ATOM 1782 N N . LEU A 1 220 ? -12.379 -4.572 -5.030 1.00 95.56 220 LEU A N 1
ATOM 1783 C CA . LEU A 1 220 ? -10.981 -4.948 -4.826 1.00 95.56 220 LEU A CA 1
ATOM 1784 C C . LEU A 1 220 ? -10.820 -5.798 -3.557 1.00 95.56 220 LEU A C 1
ATOM 1786 O O . LEU A 1 220 ? -10.286 -6.895 -3.640 1.00 95.56 220 LEU A O 1
ATOM 1790 N N . MET A 1 221 ? -11.369 -5.343 -2.432 1.00 97.38 221 MET A N 1
ATOM 1791 C CA . MET A 1 221 ? -11.400 -6.027 -1.138 1.00 97.38 221 MET A CA 1
ATOM 1792 C C . MET A 1 221 ? -11.953 -7.447 -1.264 1.00 97.38 221 MET A C 1
ATOM 1794 O O . MET A 1 221 ? -11.275 -8.388 -0.865 1.00 97.38 221 MET A O 1
ATOM 1798 N N . ARG A 1 222 ? -13.127 -7.637 -1.889 1.00 97.19 222 ARG A N 1
ATOM 1799 C CA . ARG A 1 222 ? -13.688 -8.986 -2.086 1.00 97.19 222 ARG A CA 1
ATOM 1800 C C . ARG A 1 222 ? -12.762 -9.881 -2.906 1.00 97.19 222 ARG A C 1
ATOM 1802 O O . ARG A 1 222 ? -12.577 -11.050 -2.571 1.00 97.19 222 ARG A O 1
ATOM 1809 N N . ARG A 1 223 ? -12.208 -9.345 -3.996 1.00 95.69 223 ARG A N 1
ATOM 1810 C CA . ARG A 1 223 ? -11.320 -10.095 -4.888 1.00 95.69 223 ARG A CA 1
ATOM 1811 C C . ARG A 1 223 ? -10.050 -10.531 -4.165 1.00 95.69 223 ARG A C 1
ATOM 1813 O O . ARG A 1 223 ? -9.672 -11.689 -4.274 1.00 95.69 223 ARG A O 1
ATOM 1820 N N . GLU A 1 224 ? -9.407 -9.619 -3.444 1.00 95.94 224 GLU A N 1
ATOM 1821 C CA . GLU A 1 224 ? -8.173 -9.920 -2.718 1.00 95.94 224 GLU A CA 1
ATOM 1822 C C . GLU A 1 224 ? -8.422 -10.874 -1.538 1.00 95.94 224 GLU A C 1
ATOM 1824 O O . GLU A 1 224 ? -7.690 -11.848 -1.394 1.00 95.94 224 GLU A O 1
ATOM 1829 N N . ALA A 1 225 ? -9.522 -10.708 -0.794 1.00 97.06 225 ALA A N 1
ATOM 1830 C CA . ALA A 1 225 ? -9.937 -11.660 0.242 1.00 97.06 225 ALA A CA 1
ATOM 1831 C C . ALA A 1 225 ? -10.179 -13.075 -0.317 1.00 97.06 225 ALA A C 1
ATOM 1833 O O . ALA A 1 225 ? -9.877 -14.070 0.334 1.00 97.06 225 ALA A O 1
ATOM 1834 N N . THR A 1 226 ? -10.695 -13.178 -1.547 1.00 95.75 226 THR A N 1
ATOM 1835 C CA . THR A 1 226 ? -10.896 -14.477 -2.212 1.00 95.75 226 THR A CA 1
ATOM 1836 C C . THR A 1 226 ? -9.562 -15.163 -2.511 1.00 95.75 226 THR A C 1
ATOM 1838 O O . THR A 1 226 ? -9.450 -16.370 -2.322 1.00 95.75 226 THR A O 1
ATOM 1841 N N . LYS A 1 227 ? -8.534 -14.412 -2.933 1.00 95.00 227 LYS A N 1
ATOM 1842 C CA . LYS A 1 227 ? -7.193 -14.976 -3.173 1.00 95.00 227 LYS A CA 1
ATOM 1843 C C . LYS A 1 227 ? -6.552 -15.509 -1.894 1.00 95.00 227 LYS A C 1
ATOM 1845 O O . LYS A 1 227 ? -5.856 -16.508 -1.952 1.00 95.00 227 LYS A O 1
ATOM 1850 N N . LEU A 1 228 ? -6.832 -14.855 -0.769 1.00 96.06 228 LEU A N 1
ATOM 1851 C CA . LEU A 1 228 ? -6.382 -15.251 0.564 1.00 96.06 228 LEU A CA 1
ATOM 1852 C C . LEU A 1 228 ? -7.183 -16.402 1.174 1.00 96.06 228 LEU A C 1
ATOM 1854 O O . LEU A 1 228 ? -6.910 -16.774 2.307 1.00 96.06 228 LEU A O 1
ATOM 1858 N N . LYS A 1 229 ? -8.215 -16.914 0.487 1.00 96.94 229 LYS A N 1
ATOM 1859 C CA . LYS A 1 229 ? -9.187 -17.851 1.074 1.00 96.94 229 LYS A CA 1
ATOM 1860 C C . LYS A 1 229 ? -9.689 -17.361 2.440 1.00 96.94 229 LYS A C 1
ATOM 1862 O O . LYS A 1 229 ? -9.845 -18.139 3.369 1.00 96.94 229 LYS A O 1
ATOM 1867 N N . PHE A 1 230 ? -9.949 -16.057 2.558 1.00 97.44 230 PHE A N 1
ATOM 1868 C CA . PHE A 1 230 ? -10.261 -15.379 3.824 1.00 97.44 230 PHE A CA 1
ATOM 1869 C C . PHE A 1 230 ? -11.397 -16.043 4.622 1.00 97.44 230 PHE A C 1
ATOM 1871 O O . PHE A 1 230 ? -11.417 -15.993 5.842 1.00 97.44 230 PHE A O 1
ATOM 1878 N N . ASN A 1 231 ? -12.344 -16.692 3.940 1.00 96.56 231 ASN A N 1
ATOM 1879 C CA . ASN A 1 231 ? -13.443 -17.427 4.567 1.00 96.56 231 ASN A CA 1
ATOM 1880 C C . ASN A 1 231 ? -13.029 -18.732 5.272 1.00 96.56 231 ASN A C 1
ATOM 1882 O O . ASN A 1 231 ? -13.869 -19.305 5.953 1.00 96.56 231 ASN A O 1
ATOM 1886 N N . GLN A 1 232 ? -11.805 -19.218 5.061 1.00 97.50 232 GLN A N 1
ATOM 1887 C CA . GLN A 1 232 ? -11.265 -20.425 5.693 1.00 97.50 232 GLN A CA 1
ATOM 1888 C C . GLN A 1 232 ? -10.526 -20.129 7.001 1.00 97.50 232 GLN A C 1
ATOM 1890 O O . GLN A 1 232 ? -10.206 -21.071 7.712 1.00 97.50 232 GLN A O 1
ATOM 1895 N N . ALA A 1 233 ? -10.260 -18.856 7.317 1.00 97.81 233 ALA A N 1
ATOM 1896 C CA . ALA A 1 233 ? -9.702 -18.489 8.613 1.00 97.81 233 ALA A CA 1
ATOM 1897 C C . ALA A 1 233 ? -10.719 -18.777 9.724 1.00 97.81 233 ALA A C 1
ATOM 1899 O O . ALA A 1 233 ? -11.911 -18.490 9.557 1.00 97.81 233 ALA A O 1
ATOM 1900 N N . ASP A 1 234 ? -10.246 -19.258 10.868 1.00 98.12 234 ASP A N 1
ATOM 1901 C CA . ASP A 1 234 ? -11.073 -19.466 12.059 1.00 98.12 234 ASP A CA 1
ATOM 1902 C C . ASP A 1 234 ? -11.612 -18.126 12.574 1.00 98.12 234 ASP A C 1
ATOM 1904 O O . ASP A 1 234 ? -12.794 -18.007 12.888 1.00 98.12 234 ASP A O 1
ATOM 1908 N N . GLU A 1 235 ? -10.782 -17.079 12.535 1.00 98.06 235 GLU A N 1
ATOM 1909 C CA . GLU A 1 235 ? -11.104 -15.735 13.010 1.00 98.06 235 GLU A CA 1
ATOM 1910 C C . GLU A 1 235 ? -10.864 -14.673 11.926 1.00 98.06 235 GLU A C 1
ATOM 1912 O O . GLU A 1 235 ? -9.772 -14.515 11.373 1.00 98.06 235 GLU A O 1
ATOM 1917 N N . LYS A 1 236 ? -11.914 -13.911 11.627 1.00 98.06 236 LYS A N 1
ATOM 1918 C CA . LYS A 1 236 ? -12.009 -12.960 10.517 1.00 98.06 236 LYS A CA 1
ATOM 1919 C C . LYS A 1 236 ? -12.415 -11.611 11.083 1.00 98.06 236 LYS A C 1
ATOM 1921 O O . LYS A 1 236 ? -13.597 -11.340 11.295 1.00 98.06 236 LYS A O 1
ATOM 1926 N N . ILE A 1 237 ? -11.436 -10.759 11.347 1.00 97.50 237 ILE A N 1
ATOM 1927 C CA . ILE A 1 237 ? -11.653 -9.508 12.082 1.00 97.50 237 ILE A CA 1
ATOM 1928 C C . ILE A 1 237 ? -11.393 -8.326 11.157 1.00 97.50 237 ILE A C 1
ATOM 1930 O O . ILE A 1 237 ? -10.454 -8.356 10.368 1.00 97.50 237 ILE A O 1
ATOM 1934 N N . SER A 1 238 ? -12.189 -7.262 11.255 1.00 97.56 238 SER A N 1
ATOM 1935 C CA . SER A 1 238 ? -11.851 -5.985 10.620 1.00 97.56 238 SER A CA 1
ATOM 1936 C C . SER A 1 238 ? -11.365 -4.959 11.633 1.00 97.56 238 SER A C 1
ATOM 1938 O O . SER A 1 238 ? -11.981 -4.831 12.688 1.00 97.56 238 SER A O 1
ATOM 1940 N N . VAL A 1 239 ? -10.358 -4.166 11.275 1.00 96.38 239 VAL A N 1
ATOM 1941 C CA . VAL A 1 239 ? -9.937 -2.967 12.017 1.00 96.38 239 VAL A CA 1
ATOM 1942 C C . VAL A 1 239 ? -10.112 -1.752 11.107 1.00 96.38 239 VAL A C 1
ATOM 1944 O O . VAL A 1 239 ? -9.623 -1.745 9.979 1.00 96.38 239 VAL A O 1
ATOM 1947 N N . SER A 1 240 ? -10.852 -0.736 11.550 1.00 94.69 240 SER A N 1
ATOM 1948 C CA . SER A 1 240 ? -11.088 0.475 10.744 1.00 94.69 240 SER A CA 1
ATOM 1949 C C . SER A 1 240 ? -11.332 1.708 11.603 1.00 94.69 240 SER A C 1
ATOM 1951 O O . SER A 1 240 ? -11.770 1.582 12.744 1.00 94.69 240 SER A O 1
ATOM 1953 N N . ASP A 1 241 ? -11.133 2.889 11.022 1.00 93.06 241 ASP A N 1
ATOM 1954 C CA . ASP A 1 241 ? -11.344 4.212 11.633 1.00 93.06 241 ASP A CA 1
ATOM 1955 C C . ASP A 1 241 ? -12.816 4.547 11.975 1.00 93.06 241 ASP A C 1
ATOM 1957 O O . ASP A 1 241 ? -13.108 5.596 12.542 1.00 93.06 241 ASP A O 1
ATOM 1961 N N . GLY A 1 242 ? -13.765 3.670 11.633 1.00 88.88 242 GLY A N 1
ATOM 1962 C CA . GLY A 1 242 ? -15.195 3.894 11.849 1.00 88.88 242 GLY A CA 1
ATOM 1963 C C . GLY A 1 242 ? -15.884 4.706 10.747 1.00 88.88 242 GLY A C 1
ATOM 1964 O O . GLY A 1 242 ? -17.080 4.988 10.864 1.00 88.88 242 GLY A O 1
ATOM 1965 N N . ALA A 1 243 ? -15.198 5.038 9.648 1.00 93.44 243 ALA A N 1
ATOM 1966 C CA . ALA A 1 243 ? -15.803 5.730 8.521 1.00 93.44 243 ALA A CA 1
ATOM 1967 C C . ALA A 1 243 ? -16.992 4.939 7.952 1.00 93.44 243 ALA A C 1
ATOM 1969 O O . ALA A 1 243 ? -16.902 3.752 7.618 1.00 93.44 243 ALA A O 1
ATOM 1970 N N . GLU A 1 244 ? -18.126 5.622 7.769 1.00 95.38 244 GLU A N 1
ATOM 1971 C CA . GLU A 1 244 ? -19.383 4.979 7.371 1.00 95.38 244 GLU A CA 1
ATOM 1972 C C . GLU A 1 244 ? -19.254 4.215 6.042 1.00 95.38 244 GLU A C 1
ATOM 1974 O O . GLU A 1 244 ? -19.806 3.124 5.875 1.00 95.38 244 GLU A O 1
ATOM 1979 N N . TRP A 1 245 ? -18.488 4.762 5.093 1.00 95.25 245 TRP A N 1
ATOM 1980 C CA . TRP A 1 245 ? -18.266 4.113 3.805 1.00 95.25 245 TRP A CA 1
ATOM 1981 C C . TRP A 1 245 ? -17.453 2.818 3.944 1.00 95.25 245 TRP A C 1
ATOM 1983 O O . TRP A 1 245 ? -17.732 1.873 3.205 1.00 95.25 245 TRP A O 1
ATOM 1993 N N . ILE A 1 246 ? -16.497 2.745 4.880 1.00 96.50 246 ILE A N 1
ATOM 1994 C CA . ILE A 1 246 ? -15.702 1.536 5.144 1.00 96.50 246 ILE A CA 1
ATOM 1995 C C . ILE A 1 246 ? -16.601 0.467 5.736 1.00 96.50 246 ILE A C 1
ATOM 1997 O O . ILE A 1 246 ? -16.684 -0.632 5.186 1.00 96.50 246 ILE A O 1
ATOM 2001 N N . ARG A 1 247 ? -17.350 0.821 6.786 1.00 96.12 247 ARG A N 1
ATOM 2002 C CA . ARG A 1 247 ? -18.301 -0.081 7.443 1.00 96.12 247 ARG A CA 1
ATOM 2003 C C . ARG A 1 247 ? -19.280 -0.695 6.439 1.00 96.12 247 ARG A C 1
ATOM 2005 O O . ARG A 1 247 ? -19.426 -1.915 6.398 1.00 96.12 247 ARG A O 1
ATOM 2012 N N . LYS A 1 248 ? -19.875 0.130 5.565 1.00 97.19 248 LYS A N 1
ATOM 2013 C CA . LYS A 1 248 ? -20.778 -0.330 4.494 1.00 97.19 248 LYS A CA 1
ATOM 2014 C C . LYS A 1 248 ? -20.096 -1.292 3.517 1.00 97.19 248 LYS A C 1
ATOM 2016 O O . LYS A 1 248 ? -20.718 -2.261 3.087 1.00 97.19 248 LYS A O 1
ATOM 2021 N N . GLN A 1 249 ? -18.839 -1.044 3.132 1.00 97.88 249 GLN A N 1
ATOM 2022 C CA . GLN A 1 249 ? -18.118 -1.963 2.242 1.00 97.88 249 GLN A CA 1
ATOM 2023 C C . GLN A 1 249 ? -17.752 -3.276 2.942 1.00 97.88 249 GLN A C 1
ATOM 2025 O O . GLN A 1 249 ? -17.922 -4.325 2.329 1.00 97.88 249 GLN A O 1
ATOM 2030 N N . LEU A 1 250 ? -17.304 -3.244 4.200 1.00 97.31 250 LEU A N 1
ATOM 2031 C CA . LEU A 1 250 ? -17.005 -4.451 4.977 1.00 97.31 250 LEU A CA 1
ATOM 2032 C C . LEU A 1 250 ? -18.250 -5.334 5.108 1.00 97.31 250 LEU A C 1
ATOM 2034 O O . LEU A 1 250 ? -18.202 -6.505 4.752 1.00 97.31 250 LEU A O 1
ATOM 2038 N N . GLU A 1 251 ? -19.387 -4.754 5.495 1.00 95.94 251 GLU A N 1
ATOM 2039 C CA . GLU A 1 251 ? -20.673 -5.461 5.591 1.00 95.94 251 GLU A CA 1
ATOM 2040 C C . GLU A 1 251 ? -21.107 -6.078 4.261 1.00 95.94 251 GLU A C 1
ATOM 2042 O O . GLU A 1 251 ? -21.493 -7.242 4.203 1.00 95.94 251 GLU A O 1
ATOM 2047 N N . ALA A 1 252 ? -21.010 -5.314 3.172 1.00 97.38 252 ALA A N 1
ATOM 2048 C CA . ALA A 1 252 ? -21.474 -5.768 1.869 1.00 97.38 252 ALA A CA 1
ATOM 2049 C C . ALA A 1 252 ? -20.524 -6.763 1.180 1.00 97.38 252 ALA A C 1
ATOM 2051 O O . ALA A 1 252 ? -20.949 -7.500 0.289 1.00 97.38 252 ALA A O 1
ATOM 2052 N N . LYS A 1 253 ? -19.220 -6.729 1.483 1.00 98.00 253 LYS A N 1
ATOM 2053 C CA . LYS A 1 253 ? -18.190 -7.488 0.746 1.00 98.00 253 LYS A CA 1
ATOM 2054 C C . LYS A 1 253 ? -17.596 -8.624 1.559 1.00 98.00 253 LYS A C 1
ATOM 2056 O O . LYS A 1 253 ? -17.226 -9.643 0.973 1.00 98.00 253 LYS A O 1
ATOM 2061 N N . LEU A 1 254 ? -17.551 -8.487 2.874 1.00 97.62 254 LEU A N 1
ATOM 2062 C CA . LEU A 1 254 ? -17.052 -9.492 3.801 1.00 97.62 254 LEU A CA 1
ATOM 2063 C C . LEU A 1 254 ? -18.110 -9.767 4.888 1.00 97.62 254 LEU A C 1
ATOM 2065 O O . LEU A 1 254 ? -17.860 -9.523 6.063 1.00 97.62 254 LEU A O 1
ATOM 2069 N N . PRO A 1 255 ? -19.300 -10.288 4.523 1.00 96.75 255 PRO A N 1
ATOM 2070 C CA . PRO A 1 255 ? -20.358 -10.577 5.497 1.00 96.75 255 PRO A CA 1
ATOM 2071 C C . PRO A 1 255 ? -19.992 -11.700 6.482 1.00 96.75 255 PRO A C 1
ATOM 2073 O O . PRO A 1 255 ? -20.695 -11.896 7.461 1.00 96.75 255 PRO A O 1
ATOM 2076 N N . MET A 1 256 ? -18.901 -12.428 6.226 1.00 96.75 256 MET A N 1
ATOM 2077 C CA . MET A 1 256 ? -18.372 -13.502 7.071 1.00 96.75 256 MET A CA 1
ATOM 2078 C C . MET A 1 256 ? -17.398 -13.021 8.161 1.00 96.75 256 MET A C 1
ATOM 2080 O O . MET A 1 256 ? -16.649 -13.833 8.692 1.00 96.75 256 MET A O 1
ATOM 2084 N N . LEU A 1 257 ? -17.318 -11.713 8.423 1.00 97.88 257 LEU A N 1
ATOM 2085 C CA . LEU A 1 257 ? -16.507 -11.176 9.519 1.00 97.88 257 LEU A CA 1
ATOM 2086 C C . LEU A 1 257 ? -17.108 -11.575 10.870 1.00 97.88 257 LEU A C 1
ATOM 2088 O O . LEU A 1 257 ? -18.296 -11.352 11.098 1.00 97.88 257 LEU A O 1
ATOM 2092 N N . ASP A 1 258 ? -16.267 -12.071 11.772 1.00 97.62 258 ASP A N 1
ATOM 2093 C CA . ASP A 1 258 ? -16.648 -12.446 13.138 1.00 97.62 258 ASP A CA 1
ATOM 2094 C C . ASP A 1 258 ? -16.683 -11.222 14.067 1.00 97.62 258 ASP A C 1
ATOM 2096 O O . ASP A 1 258 ? -17.425 -11.183 15.046 1.00 97.62 258 ASP A O 1
ATOM 2100 N N . GLY A 1 259 ? -15.901 -10.185 13.748 1.00 94.94 259 GLY A N 1
ATOM 2101 C CA . GLY A 1 259 ? -15.817 -8.974 14.557 1.00 94.94 259 GLY A CA 1
ATOM 2102 C C . GLY A 1 259 ? -15.379 -7.747 13.767 1.00 94.94 259 GLY A C 1
ATOM 2103 O O . GLY A 1 259 ? -14.576 -7.828 12.836 1.00 94.94 259 GLY A O 1
ATOM 2104 N N . LYS A 1 260 ? -15.902 -6.584 14.168 1.00 94.94 260 LYS A N 1
ATOM 2105 C CA . LYS A 1 260 ? -15.501 -5.274 13.646 1.00 94.94 260 LYS A CA 1
ATOM 2106 C C . LYS A 1 260 ? -14.971 -4.431 14.795 1.00 94.94 260 LYS A C 1
ATOM 2108 O O . LYS A 1 260 ? -15.734 -4.016 15.662 1.00 94.94 260 LYS A O 1
ATOM 2113 N N . ILE A 1 261 ? -13.669 -4.202 14.796 1.00 93.88 261 ILE A N 1
ATOM 2114 C CA . ILE A 1 261 ? -12.952 -3.468 15.830 1.00 93.88 261 ILE A CA 1
ATOM 2115 C C . ILE A 1 261 ? -12.714 -2.039 15.339 1.00 93.88 261 ILE A C 1
ATOM 2117 O O . ILE A 1 261 ? -12.287 -1.811 14.203 1.00 93.88 261 ILE A O 1
ATOM 2121 N N . LEU A 1 262 ? -13.014 -1.073 16.204 1.00 93.00 262 LEU A N 1
ATOM 2122 C CA . LEU A 1 262 ? -12.673 0.326 15.978 1.00 93.00 262 LEU A CA 1
ATOM 2123 C C . LEU A 1 262 ? -11.171 0.515 16.200 1.00 93.00 262 LEU A C 1
ATOM 2125 O O . LEU A 1 262 ? -10.630 0.076 17.214 1.00 93.00 262 LEU A O 1
ATOM 2129 N N . ASP A 1 263 ? -10.508 1.171 15.257 1.00 94.44 263 ASP A N 1
ATOM 2130 C CA . ASP A 1 263 ? -9.093 1.493 15.368 1.00 94.44 263 ASP A CA 1
ATOM 2131 C C . ASP A 1 263 ? -8.852 2.454 16.543 1.00 94.44 263 ASP A C 1
ATOM 2133 O O . ASP A 1 263 ? -9.306 3.602 16.551 1.00 94.44 263 ASP A O 1
ATOM 2137 N N . PHE A 1 264 ? -8.117 1.963 17.541 1.00 94.12 264 PHE A N 1
ATOM 2138 C CA . PHE A 1 264 ? -7.801 2.706 18.754 1.00 94.12 264 PHE A CA 1
ATOM 2139 C C . PHE A 1 264 ? -6.953 3.954 18.479 1.00 94.12 264 PHE A C 1
ATOM 2141 O O . PHE A 1 264 ? -7.128 4.965 19.158 1.00 94.12 264 PHE A O 1
ATOM 2148 N N . TYR A 1 265 ? -6.057 3.917 17.487 1.00 93.38 265 TYR A N 1
ATOM 2149 C CA . TYR A 1 265 ? -5.216 5.060 17.141 1.00 93.38 265 TYR A CA 1
ATOM 2150 C C . TYR A 1 265 ? -6.080 6.226 16.644 1.00 93.38 265 TYR A C 1
ATOM 2152 O O . TYR A 1 265 ? -6.035 7.315 17.218 1.00 93.38 265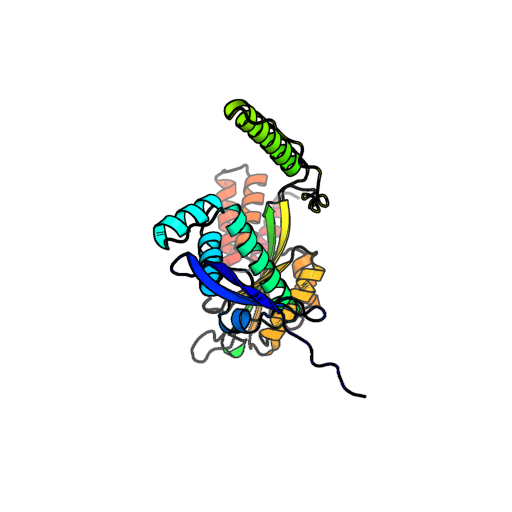 TYR A O 1
ATOM 2160 N N . HIS A 1 266 ? -6.951 5.972 15.665 1.00 93.88 266 HIS A N 1
ATOM 2161 C CA . HIS A 1 266 ? -7.865 6.982 15.122 1.00 93.88 266 HIS A CA 1
ATOM 2162 C C . HIS A 1 266 ? -8.867 7.481 16.170 1.00 93.88 266 HIS A C 1
ATOM 2164 O O . HIS A 1 266 ? -9.097 8.685 16.302 1.00 93.88 266 HIS A O 1
ATOM 2170 N N . LEU A 1 267 ? -9.421 6.573 16.980 1.00 94.31 267 LEU A N 1
ATOM 2171 C CA . LEU A 1 267 ? -10.263 6.956 18.112 1.00 94.31 267 LEU A CA 1
ATOM 2172 C C . LEU A 1 267 ? -9.519 7.903 19.069 1.00 94.31 267 LEU A C 1
ATOM 2174 O O . LEU A 1 267 ? -10.099 8.887 19.532 1.00 94.31 267 LEU A O 1
ATOM 2178 N N . SER A 1 268 ? -8.238 7.642 19.340 1.00 95.62 268 SER A N 1
ATOM 2179 C CA . SER A 1 268 ? -7.444 8.483 20.233 1.00 95.62 268 SER A CA 1
ATOM 2180 C C . SER A 1 268 ? -7.202 9.885 19.694 1.00 95.62 268 SER A C 1
ATOM 2182 O O . SER A 1 268 ? -7.331 10.847 20.453 1.00 95.62 268 SER A O 1
ATOM 2184 N N . GLU A 1 269 ? -6.957 10.030 18.391 1.00 95.62 269 GLU A N 1
ATOM 2185 C CA . GLU A 1 269 ? -6.852 11.342 17.750 1.00 95.62 269 GLU A CA 1
ATOM 2186 C C . GLU A 1 269 ? -8.161 12.131 17.894 1.00 95.62 269 GLU A C 1
ATOM 2188 O O . GLU A 1 269 ? -8.140 13.316 18.239 1.00 95.62 269 GLU A O 1
ATOM 2193 N N . HIS A 1 270 ? -9.311 11.473 17.716 1.00 94.62 270 HIS A N 1
ATOM 2194 C CA . HIS A 1 270 ? -10.617 12.106 17.899 1.00 94.62 270 HIS A CA 1
ATOM 2195 C C . HIS A 1 270 ? -10.880 12.523 19.348 1.00 94.62 270 HIS A C 1
ATOM 2197 O O . HIS A 1 270 ? -11.342 13.644 19.573 1.00 94.62 270 HIS A O 1
ATOM 2203 N N . ILE A 1 271 ? -10.557 11.673 20.327 1.00 95.12 271 ILE A N 1
ATOM 2204 C CA . ILE A 1 271 ? -10.694 12.004 21.754 1.00 95.12 271 ILE A CA 1
ATOM 2205 C C . ILE A 1 271 ? -9.826 13.215 22.103 1.00 95.12 271 ILE A C 1
ATOM 2207 O O . ILE A 1 271 ? -10.324 14.173 22.694 1.00 95.12 271 ILE A O 1
ATOM 2211 N N . TRP A 1 272 ? -8.558 13.228 21.684 1.00 96.94 272 TRP A N 1
ATOM 2212 C CA . TRP A 1 272 ? -7.665 14.364 21.913 1.00 96.94 272 TRP A CA 1
ATOM 2213 C C . TRP A 1 272 ? -8.150 15.640 21.225 1.00 96.94 272 TRP A C 1
ATOM 2215 O O . TRP A 1 272 ? -8.105 16.718 21.821 1.00 96.94 272 TRP A O 1
ATOM 2225 N N . SER A 1 273 ? -8.629 15.545 19.985 1.00 96.25 273 SER A N 1
ATOM 2226 C CA . SER A 1 273 ? -9.182 16.691 19.260 1.00 96.25 273 SER A CA 1
ATOM 2227 C C . SER A 1 273 ? -10.417 17.256 19.960 1.00 96.25 273 SER A C 1
ATOM 2229 O O . SER A 1 273 ? -10.549 18.475 20.076 1.00 96.25 273 SER A O 1
ATOM 2231 N N . ALA A 1 274 ? -11.314 16.397 20.444 1.00 94.25 274 ALA A N 1
ATOM 2232 C CA . ALA A 1 274 ? -12.501 16.816 21.177 1.00 94.25 274 ALA A CA 1
ATOM 2233 C C . ALA A 1 274 ? -12.123 17.471 22.513 1.00 94.25 274 ALA A C 1
ATOM 2235 O O . ALA A 1 274 ? -12.545 18.592 22.783 1.00 94.25 274 ALA A O 1
ATOM 2236 N N . ALA A 1 275 ? -11.251 16.833 23.298 1.00 94.88 275 ALA A N 1
ATOM 2237 C CA . ALA A 1 275 ? -10.798 17.345 24.589 1.00 94.88 275 ALA A CA 1
ATOM 2238 C C . ALA A 1 275 ? -10.149 18.734 24.472 1.00 94.88 275 ALA A C 1
ATOM 2240 O O . ALA A 1 275 ? -10.510 19.655 25.201 1.00 94.88 275 ALA A O 1
ATOM 2241 N N . ASN A 1 276 ? -9.240 18.915 23.508 1.00 96.06 276 ASN A N 1
ATOM 2242 C CA . ASN A 1 276 ? -8.591 20.205 23.259 1.00 96.06 276 ASN A CA 1
ATOM 2243 C C . ASN A 1 276 ? -9.576 21.285 22.791 1.00 96.06 276 ASN A C 1
ATOM 2245 O O . ASN A 1 276 ? -9.386 22.461 23.089 1.00 96.06 276 ASN A O 1
ATOM 2249 N N . THR A 1 277 ? -10.618 20.897 22.056 1.00 95.88 277 THR A N 1
ATOM 2250 C CA . THR A 1 277 ? -11.656 21.827 21.591 1.00 95.88 277 THR A CA 1
ATOM 2251 C C . THR A 1 277 ? -12.558 22.269 22.744 1.00 95.88 277 THR A C 1
ATOM 2253 O O . THR A 1 277 ? -12.897 23.443 22.840 1.00 95.88 277 THR A O 1
ATOM 2256 N N . CYS A 1 278 ? -12.932 21.344 23.632 1.00 92.44 278 CYS A N 1
ATOM 2257 C CA . CYS A 1 278 ? -13.843 21.604 24.747 1.00 92.44 278 CYS A CA 1
ATOM 2258 C C . CYS A 1 278 ? -13.173 22.307 25.938 1.00 92.44 278 CYS A C 1
ATOM 2260 O O . CYS A 1 278 ? -13.805 23.145 26.573 1.00 92.44 278 CYS A O 1
ATOM 2262 N N . PHE A 1 279 ? -11.913 21.981 26.246 1.00 92.88 279 PHE A N 1
ATOM 2263 C CA . PHE A 1 279 ? -11.213 22.450 27.454 1.00 92.88 279 PHE A CA 1
ATOM 2264 C C . PHE A 1 279 ? -10.035 23.391 27.168 1.00 92.88 279 PHE A C 1
ATOM 2266 O O . PHE A 1 279 ? -9.233 23.662 28.063 1.00 92.88 279 PHE A O 1
ATOM 2273 N N . ASN A 1 280 ? -9.933 23.901 25.940 1.00 92.69 280 ASN A N 1
ATOM 2274 C CA . ASN A 1 280 ? -8.794 24.635 25.38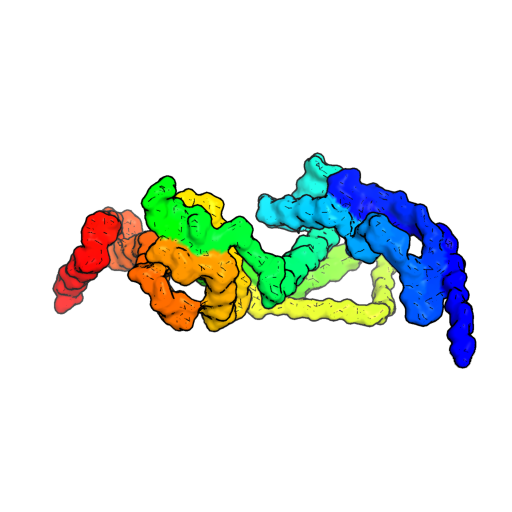4 1.00 92.69 280 ASN A CA 1
ATOM 2275 C C . ASN A 1 280 ? -7.556 23.774 25.107 1.00 92.69 280 ASN A C 1
ATOM 2277 O O . ASN A 1 280 ? -7.188 22.867 25.856 1.00 92.69 280 ASN A O 1
ATOM 2281 N N . GLN A 1 281 ? -6.878 24.114 24.011 1.00 94.12 281 GLN A N 1
ATOM 2282 C CA . GLN A 1 281 ? -5.741 23.360 23.513 1.00 94.12 281 GLN A CA 1
ATOM 2283 C C . GLN A 1 281 ? -4.593 23.330 24.529 1.00 94.12 281 GLN A C 1
ATOM 2285 O O . GLN A 1 281 ? -4.078 24.366 24.942 1.00 94.12 281 GLN A O 1
ATOM 2290 N N . GLY A 1 282 ? -4.163 22.120 24.889 1.00 92.12 282 GLY A N 1
ATOM 2291 C CA . GLY A 1 282 ? -3.011 21.894 25.761 1.00 92.12 282 GLY A CA 1
ATOM 2292 C C . GLY A 1 282 ? -3.264 22.112 27.256 1.00 92.12 282 GLY A C 1
ATOM 2293 O O . GLY A 1 282 ? -2.313 21.985 28.034 1.00 92.12 282 GLY A O 1
ATOM 2294 N N . SER A 1 283 ? -4.502 22.403 27.671 1.00 96.38 283 SER A N 1
ATOM 2295 C CA . SER A 1 283 ? -4.849 22.555 29.087 1.00 96.38 283 SER A CA 1
ATOM 2296 C C . SER A 1 283 ? -4.678 21.243 29.861 1.00 96.38 283 SER A C 1
ATOM 2298 O O . SER A 1 283 ? -4.732 20.150 29.291 1.00 96.38 283 SER A O 1
ATOM 2300 N N . GLN A 1 284 ? -4.473 21.338 31.179 1.00 97.12 284 GLN A N 1
ATOM 2301 C CA . GLN A 1 284 ? -4.381 20.147 32.029 1.00 97.12 284 GLN A CA 1
ATOM 2302 C C . GLN A 1 284 ? -5.697 19.358 32.020 1.00 97.12 284 GLN A C 1
ATOM 2304 O O . GLN A 1 284 ? -5.682 18.145 31.854 1.00 97.12 284 GLN A O 1
ATOM 2309 N N . GLN A 1 285 ? -6.832 20.059 32.046 1.00 94.69 285 GLN A N 1
ATOM 2310 C CA . GLN A 1 285 ? -8.159 19.451 31.975 1.00 94.69 285 GLN A CA 1
ATOM 2311 C C . GLN A 1 285 ? -8.373 18.639 30.685 1.00 94.69 285 GLN A C 1
ATOM 2313 O O . GLN A 1 285 ? -8.919 17.539 30.743 1.00 94.69 285 GLN A O 1
ATOM 2318 N N . ALA A 1 286 ? -7.905 19.132 29.528 1.00 95.88 286 ALA A N 1
ATOM 2319 C CA . ALA A 1 286 ? -7.957 18.373 28.277 1.00 95.88 286 ALA A CA 1
ATOM 2320 C C . ALA A 1 286 ? -7.144 17.073 28.364 1.00 95.88 286 ALA A C 1
ATOM 2322 O O . ALA A 1 286 ? -7.588 16.031 27.880 1.00 95.88 286 ALA A O 1
ATOM 2323 N N . LYS A 1 287 ? -5.959 17.130 28.985 1.00 97.25 287 LYS A N 1
ATOM 2324 C CA . LYS A 1 287 ? -5.079 15.967 29.154 1.00 97.25 287 LYS A CA 1
ATOM 2325 C C . LYS A 1 287 ? -5.671 14.931 30.093 1.00 97.25 287 LYS A C 1
ATOM 2327 O O . LYS A 1 287 ? -5.646 13.749 29.754 1.00 97.25 287 LYS A O 1
ATOM 2332 N N . ASP A 1 288 ? -6.203 15.370 31.228 1.00 96.81 288 ASP A N 1
ATOM 2333 C CA . ASP A 1 288 ? -6.795 14.486 32.230 1.00 96.81 288 ASP A CA 1
ATOM 2334 C C . ASP A 1 288 ? -8.011 13.768 31.638 1.00 96.81 288 ASP A C 1
ATOM 2336 O O . ASP A 1 288 ? -8.073 12.539 31.667 1.00 96.81 288 ASP A O 1
ATOM 2340 N N . PHE A 1 289 ? -8.905 14.514 30.976 1.00 95.62 289 PHE A N 1
ATOM 2341 C CA . PHE A 1 289 ? -10.068 13.946 30.296 1.00 95.62 289 PHE A CA 1
ATOM 2342 C C . PHE A 1 289 ? -9.671 12.945 29.204 1.00 95.62 289 PHE A C 1
ATOM 2344 O O . PHE A 1 289 ? -10.169 11.822 29.183 1.00 95.62 289 PHE A O 1
ATOM 2351 N N . ALA A 1 290 ? -8.767 13.320 28.291 1.00 96.69 290 ALA A N 1
ATOM 2352 C CA . ALA A 1 290 ? -8.363 12.427 27.208 1.00 96.69 290 ALA A CA 1
ATOM 2353 C C . ALA A 1 290 ? -7.693 11.150 27.740 1.00 96.69 290 ALA A C 1
ATOM 2355 O O . ALA A 1 290 ? -7.977 10.060 27.247 1.00 96.69 290 ALA A O 1
ATOM 2356 N N . SER A 1 291 ? -6.842 11.270 28.762 1.00 96.94 291 SER A N 1
ATOM 2357 C CA . SER A 1 291 ? -6.144 10.128 29.365 1.00 96.94 291 SER A CA 1
ATOM 2358 C C . SER A 1 291 ? -7.111 9.174 30.067 1.00 96.94 291 SER A C 1
ATOM 2360 O O . SER A 1 291 ? -7.029 7.967 29.850 1.00 96.94 291 SER A O 1
ATOM 2362 N N . GLU A 1 292 ? -8.055 9.706 30.849 1.00 96.12 292 GLU A N 1
ATOM 2363 C CA . GLU A 1 292 ? -9.107 8.930 31.515 1.00 96.12 292 GLU A CA 1
ATOM 2364 C C . GLU A 1 292 ? -9.958 8.167 30.489 1.00 96.12 292 GLU A C 1
ATOM 2366 O O . GLU A 1 292 ? -10.097 6.945 30.561 1.00 96.12 292 GLU A O 1
ATOM 2371 N N . VAL A 1 293 ? -10.478 8.873 29.482 1.00 96.44 293 VAL A N 1
ATOM 2372 C CA . VAL A 1 293 ? -11.355 8.289 28.458 1.00 96.44 293 VAL A CA 1
ATOM 2373 C C . VAL A 1 293 ? -10.624 7.212 27.652 1.00 96.44 293 VAL A C 1
ATOM 2375 O O . VAL A 1 293 ? -11.199 6.160 27.360 1.00 96.44 293 VAL A O 1
ATOM 2378 N N . LEU A 1 294 ? -9.348 7.424 27.317 1.00 96.62 294 LEU A N 1
ATOM 2379 C CA . LEU A 1 294 ? -8.535 6.424 26.621 1.00 96.62 294 LEU A CA 1
ATOM 2380 C C . LEU A 1 294 ? -8.225 5.204 27.486 1.00 96.62 294 LEU A C 1
ATOM 2382 O O . LEU A 1 294 ? -8.232 4.086 26.966 1.00 96.62 294 LEU A O 1
ATOM 2386 N N . HIS A 1 295 ? -7.987 5.398 28.785 1.00 96.81 295 HIS A N 1
ATOM 2387 C CA . HIS A 1 295 ? -7.791 4.303 29.729 1.00 96.81 295 HIS A CA 1
ATOM 2388 C C . HIS A 1 295 ? -9.040 3.417 29.809 1.00 96.81 295 HIS A C 1
ATOM 2390 O O . HIS A 1 295 ? -8.944 2.212 29.571 1.00 96.81 295 HIS A O 1
ATOM 2396 N N . ILE A 1 296 ? -10.213 4.023 30.033 1.00 96.25 296 ILE A N 1
ATOM 2397 C CA . ILE A 1 296 ? -11.509 3.325 30.063 1.00 96.25 296 ILE A CA 1
ATOM 2398 C C . ILE A 1 296 ? -11.726 2.568 28.750 1.00 96.25 296 ILE A C 1
ATOM 2400 O O . ILE A 1 296 ? -12.002 1.372 28.743 1.00 96.25 296 ILE A O 1
ATOM 2404 N N . THR A 1 297 ? -11.523 3.232 27.612 1.00 94.50 297 THR A N 1
ATOM 2405 C CA . THR A 1 297 ? -11.694 2.608 26.292 1.00 94.50 297 THR A CA 1
ATOM 2406 C C . THR A 1 297 ? -10.831 1.355 26.132 1.00 94.50 297 THR A C 1
ATOM 2408 O O . THR A 1 297 ? -11.308 0.336 25.634 1.00 94.50 297 THR A O 1
ATOM 2411 N N . LYS A 1 298 ? -9.553 1.432 26.521 1.00 93.94 298 LYS A N 1
ATOM 2412 C CA . LYS A 1 298 ? -8.573 0.364 26.301 1.00 93.94 298 LYS A CA 1
ATOM 2413 C C . LYS A 1 298 ? -8.768 -0.823 27.241 1.00 93.94 298 LYS A C 1
ATOM 2415 O O . LYS A 1 298 ? -8.544 -1.956 26.823 1.00 93.94 298 LYS A O 1
ATOM 2420 N N . HIS A 1 299 ? -9.124 -0.559 28.495 1.00 95.88 299 HIS A N 1
ATOM 2421 C CA . HIS A 1 299 ? -9.123 -1.564 29.558 1.00 95.88 299 HIS A CA 1
ATOM 2422 C C . HIS A 1 299 ? -10.523 -2.047 29.952 1.00 95.88 299 HIS A C 1
ATOM 2424 O O . HIS A 1 299 ? -10.664 -3.190 30.374 1.00 95.88 299 HIS A O 1
ATOM 2430 N N . GLU A 1 300 ? -11.553 -1.219 29.776 1.00 94.62 300 GLU A N 1
ATOM 2431 C CA . GLU A 1 300 ? -12.937 -1.512 30.185 1.00 94.62 300 GLU A CA 1
ATOM 2432 C C . GLU A 1 300 ? -13.889 -1.664 28.985 1.00 94.62 300 GLU A C 1
ATOM 2434 O O . GLU A 1 300 ? -14.963 -2.257 29.095 1.00 94.62 300 GLU A O 1
ATOM 2439 N N . GLY A 1 301 ? -13.486 -1.176 27.808 1.00 90.88 301 GLY A N 1
ATOM 2440 C CA . GLY A 1 301 ? -14.184 -1.398 26.545 1.00 90.88 301 GLY A CA 1
ATOM 2441 C C . GLY A 1 301 ? -15.271 -0.364 26.205 1.00 90.88 301 GLY A C 1
ATOM 2442 O O . GLY A 1 301 ? -15.455 0.645 26.893 1.00 90.88 301 GLY A O 1
ATOM 2443 N N . PRO A 1 302 ? -16.006 -0.580 25.096 1.00 90.38 302 PRO A N 1
ATOM 2444 C CA . PRO A 1 302 ? -16.867 0.439 24.489 1.00 90.38 302 PRO A CA 1
ATOM 2445 C C . PRO A 1 302 ? -18.087 0.810 25.339 1.00 90.38 302 PRO A C 1
ATOM 2447 O O . PRO A 1 302 ? -18.528 1.955 25.301 1.00 90.38 302 PRO A O 1
ATOM 2450 N N . THR A 1 303 ? -18.635 -0.123 26.120 1.00 94.00 303 THR A N 1
ATOM 2451 C CA . THR A 1 303 ? -19.791 0.151 26.988 1.00 94.00 303 THR A CA 1
ATOM 2452 C C . THR A 1 303 ? -19.427 1.134 28.099 1.00 94.00 303 THR A C 1
ATOM 2454 O O . THR A 1 303 ? -20.141 2.114 28.297 1.00 94.00 303 THR A O 1
ATOM 2457 N N . ALA A 1 304 ? -18.293 0.921 28.775 1.00 95.19 304 ALA A N 1
ATOM 2458 C CA . ALA A 1 304 ? -17.800 1.821 29.816 1.00 95.19 304 ALA A CA 1
ATOM 2459 C C . ALA A 1 304 ? -17.479 3.212 29.246 1.00 95.19 304 ALA A C 1
ATOM 2461 O O . ALA A 1 304 ? -17.887 4.224 29.818 1.00 95.19 304 ALA A O 1
ATOM 2462 N N . LEU A 1 305 ? -16.856 3.262 28.059 1.00 93.50 305 LEU A N 1
ATOM 2463 C CA . LEU A 1 305 ? -16.639 4.507 27.320 1.00 93.50 305 LEU A CA 1
ATOM 2464 C C . LEU A 1 305 ? -17.958 5.258 27.077 1.00 93.50 305 LEU A C 1
ATOM 2466 O O . LEU A 1 305 ? -18.058 6.448 27.374 1.00 93.50 305 LEU A O 1
ATOM 2470 N N . LEU A 1 306 ? -18.979 4.582 26.542 1.00 93.94 306 LEU A N 1
ATOM 2471 C CA . LEU A 1 306 ? -20.268 5.211 26.248 1.00 93.94 306 LEU A CA 1
ATOM 2472 C C . LEU A 1 306 ? -20.953 5.727 27.515 1.00 93.94 306 LEU A C 1
ATOM 2474 O O . LEU A 1 306 ? -21.435 6.858 27.505 1.00 93.94 306 LEU A O 1
ATOM 2478 N N . THR A 1 307 ? -20.949 4.956 28.605 1.00 95.94 307 THR A N 1
ATOM 2479 C CA . THR A 1 307 ? -21.479 5.395 29.904 1.00 95.94 307 THR A CA 1
ATOM 2480 C C . THR A 1 307 ? -20.763 6.654 30.388 1.00 95.94 307 THR A C 1
ATOM 2482 O O . THR A 1 307 ? -21.413 7.663 30.664 1.00 95.94 307 THR A O 1
ATOM 2485 N N . ARG A 1 308 ? -19.423 6.653 30.382 1.00 94.12 308 ARG A N 1
ATOM 2486 C CA . ARG A 1 308 ? -18.611 7.802 30.803 1.00 94.12 308 ARG A CA 1
ATOM 2487 C C . ARG A 1 308 ? -18.901 9.061 29.983 1.00 94.12 308 ARG A C 1
ATOM 2489 O O . ARG A 1 308 ? -18.980 10.154 30.549 1.00 94.12 308 ARG A O 1
ATOM 2496 N N . LEU A 1 309 ? -19.068 8.922 28.665 1.00 92.06 309 LEU A N 1
ATOM 2497 C CA . LEU A 1 309 ? -19.414 10.031 27.769 1.00 92.06 309 LEU A CA 1
ATOM 2498 C C . LEU A 1 309 ? -20.858 10.514 27.969 1.00 92.06 309 LEU A C 1
ATOM 2500 O O . LEU A 1 309 ? -21.122 11.715 27.886 1.00 92.06 309 LEU A O 1
ATOM 2504 N N . MET A 1 310 ? -21.802 9.608 28.239 1.00 93.44 310 MET A N 1
ATOM 2505 C CA . MET A 1 310 ? -23.185 9.969 28.558 1.00 93.44 310 MET A CA 1
ATOM 2506 C C . MET A 1 310 ? -23.273 10.755 29.865 1.00 93.44 310 MET A C 1
ATOM 2508 O O . MET A 1 310 ? -24.002 11.745 29.920 1.00 93.44 310 MET A O 1
ATOM 2512 N N . ASP A 1 311 ? -22.522 10.354 30.887 1.00 93.25 311 ASP A N 1
ATOM 2513 C CA . ASP A 1 311 ? -22.473 11.069 32.161 1.00 93.25 311 ASP A CA 1
ATOM 2514 C C . ASP A 1 311 ? -21.806 12.436 32.024 1.00 93.25 311 ASP A C 1
ATOM 2516 O O . ASP A 1 311 ? -22.296 13.412 32.591 1.00 93.25 311 ASP A O 1
ATOM 2520 N N . GLU A 1 312 ? -20.769 12.556 31.190 1.00 90.38 312 GLU A N 1
ATOM 2521 C CA . GLU A 1 312 ? -20.196 13.865 30.870 1.00 90.38 312 GLU A CA 1
ATOM 2522 C C . GLU A 1 312 ? -21.222 14.770 30.184 1.00 90.38 312 GLU A C 1
ATOM 2524 O O . GLU A 1 312 ? -21.405 15.919 30.577 1.00 90.38 312 GLU A O 1
ATOM 2529 N N . ARG A 1 313 ? -21.963 14.240 29.204 1.00 88.69 313 ARG A N 1
ATOM 2530 C CA . ARG A 1 313 ? -22.998 14.993 28.486 1.00 88.69 313 ARG A CA 1
ATOM 2531 C C . ARG A 1 313 ? -24.088 15.532 29.417 1.00 88.69 313 ARG A C 1
ATOM 2533 O O . ARG A 1 313 ? -24.616 16.607 29.146 1.00 88.69 313 ARG A O 1
ATOM 2540 N N . LYS A 1 314 ? -24.443 14.806 30.484 1.00 92.56 314 LYS A N 1
ATOM 2541 C CA . LYS A 1 314 ? -25.458 15.245 31.460 1.00 92.56 314 LYS A CA 1
ATOM 2542 C C . LYS A 1 314 ? -25.042 16.506 32.220 1.00 92.56 314 LYS A C 1
ATOM 2544 O O . LYS A 1 314 ? -25.921 17.252 32.616 1.00 92.56 314 LYS A O 1
ATOM 2549 N N . LYS A 1 315 ? -23.743 16.778 32.387 1.00 88.88 315 LYS A N 1
ATOM 2550 C CA . LYS A 1 315 ? -23.254 17.988 33.079 1.00 88.88 315 LYS A CA 1
ATOM 2551 C C . LYS A 1 315 ? -23.525 19.285 32.308 1.00 88.88 315 LYS A C 1
ATOM 2553 O O . LYS A 1 315 ? -23.446 20.361 32.886 1.00 88.88 315 LYS A O 1
ATOM 2558 N N . TYR A 1 316 ? -23.805 19.177 31.009 1.00 82.88 316 TYR A N 1
ATOM 2559 C CA . TYR A 1 316 ? -23.985 20.305 30.089 1.00 82.88 316 TYR A CA 1
ATOM 2560 C C . TYR A 1 316 ? -25.403 20.384 29.501 1.00 82.88 316 TYR A C 1
ATOM 2562 O O . TYR A 1 316 ? -25.628 21.114 28.535 1.00 82.88 316 TYR A O 1
ATOM 2570 N N . ARG A 1 317 ? -26.336 19.588 30.029 1.00 71.44 317 ARG A N 1
ATOM 2571 C CA . ARG A 1 317 ? -27.768 19.653 29.722 1.00 71.44 317 ARG A CA 1
ATOM 2572 C C . ARG A 1 317 ? -28.500 20.276 30.894 1.00 71.44 317 ARG A C 1
ATOM 2574 O O . ARG A 1 317 ? -29.439 21.043 30.609 1.00 71.44 317 ARG A O 1
#

Foldseek 3Di:
DDDDPFDWDWPQWDWAWAQELQEIDIDIDIWTQTPVPGIDCPVVVVVVNSPDSYDPRRLVLLQVLCVPDPALQRSQVCCCVPRVYHDDSVSSVVSNVVVVVVVVVCVVVVVDAFPAAQVVQAPDPPHFRAKEKEKDKDKDFWQAQVNVVVVVVVVVVVVVVVCVVVVHDPPPPPDPPDPDDDHTDNDRIAIKMKMWMAHPVRPGIDMDIDSDDLVVVLVSVLSRCVVRVVLPTPAAEYEYQPPPSVVVSCCVRVVVHPYYHYHLVSVLVVLLVVLCVVVNHPDPRSVVRSVVLSVCCVPVHDVSSVVVVVVVVVVVD

Secondary structure (DSSP, 8-state):
-------PEEEEEEEEEEEETTEEEEEEEEEEEETTTEE--HHHHHTT-TTTTB-HHHHHHHHHHHHSSSSHHHHHHHHHHHH-----HHHHHHHHHHHHHHHHHHHHTT----S--GGG-BSSTTSPBEEEEEEEEEEEE--BHHHHHHHHHHHHHHHHHHHHHTT--------SS-PPPPPPBSSSEEEEEEEEEEETTS-SEEEEEESS-HHHHHHHHHHHHHHTTGGGSSEEEEEE---HHHHHHHHHH-TT-SEEEE-HHHHHHHHHHHHHHHH-TT-HHHHHHHHHHHHHHHHT-HHHHHHHHHHHHHTT-

Organism: NCBI:txid412755

pLDDT: mean 90.17, std 10.04, range [42.62, 98.31]

Sequence (317 aa):
KNKKRQRWKNKGPQAVQHLTANGTIRIRRTIYWCREEGIDSQLDRWLGIADKSVSVAARELCCRVTITGPSFRKSAENLERLAQIRISSNRLRQIVEDEGQRALKVRDKGLIGPGWDALDCKTNADGPTRVIVGADGVMVPLVTQSEKHKRRKNRRTRCRKRAKRNGRAVHRRQTKRKRKRYRGADNPYKEFKIVTFYDWANEHQYAASTAGNHEALGRLMRREATKLKFNQADEKISVSDGAEWIRKQLEAKLPMLDGKILDFYHLSEHIWSAANTCFNQGSQQAKDFASEVLHITKHEGPTALLTRLMDERKKYR